Protein 4PXF (pdb70)

B-factor: mean 86.83, std 26.26, range [20.0, 241.69]

InterPro domains:
  IPR000276 G protein-coupled receptor, rhodopsin-like [PF00001] (55-306)
  IPR000276 G protein-coupled receptor, rhodopsin-like [PR00237] (39-63)
  IPR000276 G protein-coupled receptor, rhodopsin-like [PR00237] (72-93)
  IPR000276 G protein-coupled receptor, rhodopsin-like [PR00237] (117-139)
  IPR000276 G protein-coupled receptor, rhodopsin-like [PR00237] (152-173)
  IPR000276 G protein-coupled receptor, rhodopsin-like [PR00237] (204-227)
  IPR000276 G protein-coupled receptor, rhodopsin-like [PR00237] (250-274)
  IPR000276 G protein-coupled receptor, rhodopsin-like [PR00237] (288-314)
  IPR000276 G protein-coupled receptor, rhodopsin-like [PS00237] (123-139)
  IPR000276 G protein-coupled receptor, rhodopsin-like [SM01381] (48-321)
  IPR000732 Rhodopsin [PR00579] (3-21)
  IPR000732 Rhodopsin [PR00579] (22-38)
  IPR000732 Rhodopsin [PR00579] (85-101)
  IPR000732 Rhodopsin [PR00579] (191-207)
  IPR000732 Rhodopsin [PR00579] (271-289)
  IPR000732 Rhodopsin [PR00579] (319-332)
  IPR001760 Opsin [PR00238] (60-72)
  IPR001760 Opsin [PR00238] (174-186)
  IPR001760 Opsin [PR00238] (285-297)
  IPR017452 GPCR, rhodopsin-like, 7TM [PS50262] (54-306)

Foldseek 3Di:
DWDDDDFAIGQDDCPVVPDDDLQPAAPCVLDPLVVLVVLLVLLVVLLVQQVVLLVLLVVLVVVDVVCPFLLNLLVNQLSVLLVLQNVLFSVQLSVQSNRRGANVPQVSLLSSALSNQLSLQLNLLSLLLSLVVLLCVQVVPDPPDDDHNVNSVVSNVVSNVRSCVQRVLQVPQQFHWAQAQSNSHIYTPLQACDVRSRSLVSLVCCLPVRPPVSLVSLCVSLVSNLVSLVVVCVVVVVDPPSVVVSVVSVVLSVVSNVLSCQQQVLVSVVSVVSSVVVVDRDRSVRGCVSVSRNSSCSNVVCCSVACPPVVNVVSSVQVVVVHDD/DPPVPPD

CATH classification: 1.20.1070.10

Radius of gyration: 21.69 Å; Cα contacts (8 Å, |Δi|>4): 473; chains: 2; bounding box: 50×65×36 Å

Sequence (332 aa):
NGTEGPNFYVPFSNKTGVVRSPFEAPQYYLAEPWQFSMLAAYMFLLIMLGFPINFLTLYVTVQHKKLRTPLNYILLNLAVADLFMVFGGFTTTLYTSLHGYFVFGPTGCNLEGFFATLGGEIALWSLVVLAIERYVVVCKPMSNFRFGENHAIMGVAFTWWVMALACAAPPLVGWSRYIPEGMQCSCGIDYYTPHEETNNESFVIYMFVVHFIIPLIVIFFCYGQLVFTVKEAAAQQQESATTQKAEKEVTRMVIIMVIAFLICWLPYAGVAFYIFTHQGSDFGPIFMTIPAFFAKTSAVYNPVIYIMMNKQFRNCMVTTLCCGKNDIDVMGL

Solvent-accessible surface area: 15998 Å² total; per-residue (Å²): 123,31,21,149,22,122,72,25,54,0,15,70,25,67,172,91,45,68,10,129,29,0,22,131,25,55,0,92,45,15,8,96,73,155,49,3,63,108,31,7,45,56,8,106,84,2,22,106,91,0,73,64,20,0,94,34,0,50,98,0,9,107,95,42,169,152,0,116,54,41,27,8,57,3,1,37,11,2,0,61,0,0,22,71,13,0,110,16,1,3,45,24,1,40,110,0,2,115,69,0,40,0,40,94,10,55,103,7,2,52,116,10,0,33,81,22,23,17,0,12,13,12,3,4,8,2,5,0,7,3,0,64,11,14,31,24,28,16,27,129,61,108,94,153,74,194,26,9,95,118,68,1,89,132,11,20,45,89,0,136,91,33,0,87,36,1,0,37,20,7,82,127,35,91,0,30,11,1,0,9,3,10,1,1,14,7,11,22,0,24,21,20,76,45,132,133,19,85,4,113,55,0,16,81,45,36,59,60,35,6,18,59,75,0,34,113,36,3,99,108,5,2,41,71,0,28,130,45,26,91,95,52,2,51,156,80,131,152,28,74,98,31,55,141,31,20,153,75,8,24,113,19,12,94,43,2,18,89,8,4,48,84,6,44,92,34,48,12,37,21,14,123,103,2,73,67,87,92,81,44,91,33,30,18,80,77,9,35,84,1,6,89,69,11,39,27,5,0,28,47,7,0,46,18,8,0,84,71,7,110,69,0,96,78,13,10,64,35,37,117,72,127,40,178,155,138,78,74,80,12,7,50

Structure (mmCIF, N/CA/C/O backbone):
data_4PXF
#
_entry.id   4PXF
#
_cell.length_a   242.622
_cell.length_b   242.622
_cell.length_c   110.216
_cell.angle_alpha   90.00
_cell.angle_beta   90.00
_cell.angle_gamma   120.00
#
_symmetry.space_group_name_H-M   'H 3 2'
#
loop_
_entity.id
_entity.type
_entity.pdbx_description
1 polymer Rhodopsin
2 polymer S-arrestin
3 branched alpha-D-mannopyranose-(1-3)-beta-D-mannopyranose-(1-4)-2-acetamido-2-deoxy-beta-D-glucopyranose-(1-4)-2-acetamido-2-deoxy-beta-D-glucopyranose
4 branched alpha-D-glucopyranose-(1-1)-alpha-D-glucopyranose
5 non-polymer 'octyl beta-D-glucopyranoside'
6 non-polymer 'PALMITIC ACID'
7 non-polymer 'SULFATE ION'
8 non-polymer 'ACETATE ION'
9 water water
#
loop_
_atom_site.group_PDB
_atom_site.id
_atom_site.type_symbol
_atom_site.label_atom_id
_atom_site.label_alt_id
_atom_site.label_comp_id
_atom_site.label_asym_id
_atom_site.label_entity_id
_atom_site.label_seq_id
_atom_site.pdbx_PDB_ins_code
_atom_site.Cartn_x
_atom_site.Cartn_y
_atom_site.Cartn_z
_atom_site.occupancy
_atom_site.B_iso_or_equiv
_atom_site.auth_seq_id
_atom_site.auth_comp_id
_atom_site.auth_asym_id
_atom_site.auth_atom_id
_atom_site.pdbx_PDB_model_num
ATOM 1 N N . ASN A 1 2 ? 135.781 279.431 41.223 1.00 99.30 2 ASN A N 1
ATOM 2 C CA . ASN A 1 2 ? 135.590 278.207 41.991 1.00 109.74 2 ASN A CA 1
ATOM 3 C C . ASN A 1 2 ? 136.598 277.127 41.616 1.00 93.53 2 ASN A C 1
ATOM 4 O O . ASN A 1 2 ? 136.787 276.157 42.350 1.00 96.20 2 ASN A O 1
ATOM 9 N N . GLY A 1 3 ? 137.244 277.301 40.467 1.00 88.60 3 GLY A N 1
ATOM 10 C CA . GLY A 1 3 ? 138.231 276.345 39.993 1.00 75.50 3 GLY A CA 1
ATOM 11 C C . GLY A 1 3 ? 139.386 276.994 39.245 1.00 72.59 3 GLY A C 1
ATOM 12 O O . GLY A 1 3 ? 139.289 278.135 38.772 1.00 80.61 3 GLY A O 1
ATOM 13 N N . THR A 1 4 ? 140.484 276.256 39.119 1.00 75.42 4 THR A N 1
ATOM 14 C CA . THR A 1 4 ? 141.627 276.715 38.345 1.00 68.52 4 THR A CA 1
ATOM 15 C C . THR A 1 4 ? 141.840 275.792 37.169 1.00 76.18 4 THR A C 1
ATOM 16 O O . THR A 1 4 ? 141.853 274.586 37.349 1.00 78.93 4 THR A O 1
ATOM 20 N N . GLU A 1 5 ? 142.018 276.366 35.982 1.00 77.58 5 GLU A N 1
ATOM 21 C CA . GLU A 1 5 ? 142.155 275.612 34.738 1.00 82.73 5 GLU A CA 1
ATOM 22 C C . GLU A 1 5 ? 143.588 275.597 34.224 1.00 79.80 5 GLU A C 1
ATOM 23 O O . GLU A 1 5 ? 144.332 276.570 34.356 1.00 88.32 5 GLU A O 1
ATOM 29 N N . GLY A 1 6 ? 143.947 274.494 33.585 1.00 76.83 6 GLY A N 1
ATOM 30 C CA . GLY A 1 6 ? 145.221 274.374 32.883 1.00 79.26 6 GLY A CA 1
ATOM 31 C C . GLY A 1 6 ? 145.006 273.529 31.642 1.00 82.34 6 GLY A C 1
ATOM 32 O O . GLY A 1 6 ? 143.905 273.021 31.425 1.00 72.87 6 GLY A O 1
ATOM 33 N N . PRO A 1 7 ? 146.051 273.379 30.814 1.00 77.51 7 PRO A N 1
ATOM 34 C CA . PRO A 1 7 ? 145.994 272.646 29.555 1.00 75.73 7 PRO A CA 1
ATOM 35 C C . PRO A 1 7 ? 145.485 271.202 29.671 1.00 92.32 7 PRO A C 1
ATOM 36 O O . PRO A 1 7 ? 144.754 270.742 28.781 1.00 107.86 7 PRO A O 1
ATOM 40 N N . ASN A 1 8 ? 145.875 270.494 30.738 1.00 85.68 8 ASN A N 1
ATOM 41 C CA . ASN A 1 8 ? 145.524 269.082 30.879 1.00 82.65 8 ASN A CA 1
ATOM 42 C C . ASN A 1 8 ? 144.816 268.740 32.169 1.00 76.53 8 ASN A C 1
ATOM 43 O O . ASN A 1 8 ? 144.772 267.572 32.571 1.00 79.00 8 ASN A O 1
ATOM 48 N N . PHE A 1 9 ? 144.233 269.742 32.814 1.00 68.15 9 PHE A N 1
ATOM 49 C CA . PHE A 1 9 ? 143.669 269.531 34.132 1.00 70.96 9 PHE A CA 1
ATOM 50 C C . PHE A 1 9 ? 142.658 270.575 34.546 1.00 73.62 9 PHE A C 1
ATOM 51 O O . PHE A 1 9 ? 142.526 271.615 33.923 1.00 77.57 9 PHE A O 1
ATOM 59 N N . TYR A 1 10 ? 141.937 270.249 35.615 1.00 73.84 10 TYR A N 1
ATOM 60 C CA . TYR A 1 10 ? 141.034 271.170 36.289 1.00 69.78 10 TYR A CA 1
ATOM 61 C C . TYR A 1 10 ? 141.138 270.917 37.780 1.00 64.61 10 TYR A C 1
ATOM 62 O O . TYR A 1 10 ? 140.679 269.880 38.270 1.00 85.85 10 TYR A O 1
ATOM 71 N N . VAL A 1 11 ? 141.738 271.852 38.501 1.00 66.72 11 VAL A N 1
ATOM 72 C CA . VAL A 1 11 ? 141.858 271.763 39.969 1.00 63.96 11 VAL A CA 1
ATOM 73 C C . VAL A 1 11 ? 140.635 272.436 40.573 1.00 65.49 11 VAL A C 1
ATOM 74 O O . VAL A 1 11 ? 140.399 273.604 40.303 1.00 77.74 11 VAL A O 1
ATOM 78 N N . PRO A 1 12 ? 139.851 271.718 41.389 1.00 69.62 12 PRO A N 1
ATOM 79 C CA . PRO A 1 12 ? 138.673 272.319 42.012 1.00 65.09 12 PRO A CA 1
ATOM 80 C C . PRO A 1 12 ? 139.036 273.197 43.200 1.00 70.34 12 PRO A C 1
ATOM 81 O O . PRO A 1 12 ? 138.693 272.893 44.329 1.00 71.58 12 PRO A O 1
ATOM 85 N N . PHE A 1 13 ? 139.721 274.295 42.919 1.00 64.11 13 PHE A N 1
ATOM 86 C CA . PHE A 1 13 ? 140.105 275.272 43.926 1.00 60.70 13 PHE A CA 1
ATOM 87 C C . PHE A 1 13 ? 140.425 276.608 43.233 1.00 74.83 13 PHE A C 1
ATOM 88 O O . PHE A 1 13 ? 140.968 276.642 42.118 1.00 82.03 13 PHE A O 1
ATOM 96 N N . SER A 1 14 ? 140.148 277.665 43.854 1.00 80.78 14 SER A N 1
ATOM 97 C CA . SER A 1 14 ? 140.298 278.989 43.270 1.00 70.12 14 SER A CA 1
ATOM 98 C C . SER A 1 14 ? 141.704 279.526 43.478 1.00 80.00 14 SER A C 1
ATOM 99 O O . SER A 1 14 ? 142.204 279.575 44.619 1.00 83.23 14 SER A O 1
ATOM 102 N N . ASN A 1 15 ? 142.321 279.964 42.381 1.00 66.21 15 ASN A N 1
ATOM 103 C CA . ASN A 1 15 ? 143.695 280.450 42.429 1.00 68.15 15 ASN A CA 1
ATOM 104 C C . ASN A 1 15 ? 143.756 281.939 42.721 1.00 75.03 15 ASN A C 1
ATOM 105 O O . ASN A 1 15 ? 144.702 282.622 42.316 1.00 84.97 15 ASN A O 1
ATOM 110 N N . LYS A 1 16 ? 142.740 282.447 43.414 1.00 77.38 16 LYS A N 1
ATOM 111 C CA . LYS A 1 16 ? 142.674 283.871 43.742 1.00 82.37 16 LYS A CA 1
ATOM 112 C C . LYS A 1 16 ? 143.731 284.275 44.761 1.00 77.06 16 LYS A C 1
ATOM 113 O O . LYS A 1 16 ? 144.056 285.451 44.875 1.00 93.96 16 LYS A O 1
ATOM 119 N N . THR A 1 17 ? 144.243 283.303 45.513 1.00 82.06 17 THR A N 1
ATOM 120 C CA . THR A 1 17 ? 145.327 283.532 46.475 1.00 76.77 17 THR A CA 1
ATOM 121 C C . THR A 1 17 ? 146.707 283.227 45.880 1.00 83.30 17 THR A C 1
ATOM 122 O O . THR A 1 17 ? 147.736 283.475 46.522 1.00 95.89 17 THR A O 1
ATOM 126 N N . GLY A 1 18 ? 146.716 282.668 44.670 1.00 83.68 18 GLY A N 1
ATOM 127 C CA . GLY A 1 18 ? 147.959 282.429 43.915 1.00 87.28 18 GLY A CA 1
ATOM 128 C C . GLY A 1 18 ? 148.665 281.145 44.306 1.00 79.79 18 GLY A C 1
ATOM 129 O O . GLY A 1 18 ? 149.820 280.909 43.933 1.00 103.84 18 GLY A O 1
ATOM 130 N N . VAL A 1 19 ? 147.940 280.297 45.025 1.00 77.55 19 VAL A N 1
ATOM 131 C CA . VAL A 1 19 ? 148.523 279.169 45.764 1.00 83.44 19 VAL A CA 1
ATOM 132 C C . VAL A 1 19 ? 148.451 277.858 44.976 1.00 82.50 19 VAL A C 1
ATOM 133 O O . VAL A 1 19 ? 149.241 276.928 45.210 1.00 82.56 19 VAL A O 1
ATOM 137 N N . VAL A 1 20 ? 147.523 277.800 44.021 1.00 61.25 20 VAL A N 1
ATOM 138 C CA . VAL A 1 20 ? 147.280 276.585 43.237 1.00 60.88 20 VAL A CA 1
ATOM 139 C C . VAL A 1 20 ? 148.470 276.259 42.354 1.00 67.17 20 VAL A C 1
ATOM 140 O O . VAL A 1 20 ? 149.092 277.148 41.784 1.00 83.74 20 VAL A O 1
ATOM 144 N N . ARG A 1 21 ? 148.774 274.971 42.238 1.00 71.53 21 ARG A N 1
ATOM 145 C CA . ARG A 1 21 ? 149.813 274.493 41.321 1.00 69.76 21 ARG A CA 1
ATOM 146 C C . ARG A 1 21 ? 149.246 273.398 40.402 1.00 67.18 21 ARG A C 1
ATOM 147 O O . ARG A 1 21 ? 148.137 272.906 40.602 1.00 74.13 21 ARG A O 1
ATOM 155 N N . SER A 1 22 ? 149.982 273.072 39.352 1.00 66.71 22 SER A N 1
ATOM 156 C CA . SER A 1 22 ? 149.615 271.968 38.467 1.00 65.92 22 SER A CA 1
ATOM 157 C C . SER A 1 22 ? 149.649 270.669 39.251 1.00 68.25 22 SER A C 1
ATOM 158 O O . SER A 1 22 ? 150.646 270.391 39.893 1.00 77.29 22 SER A O 1
ATOM 161 N N . PRO A 1 23 ? 148.582 269.854 39.173 1.00 65.51 23 PRO A N 1
ATOM 162 C CA . PRO A 1 23 ? 148.537 268.558 39.854 1.00 62.88 23 PRO A CA 1
ATOM 163 C C . PRO A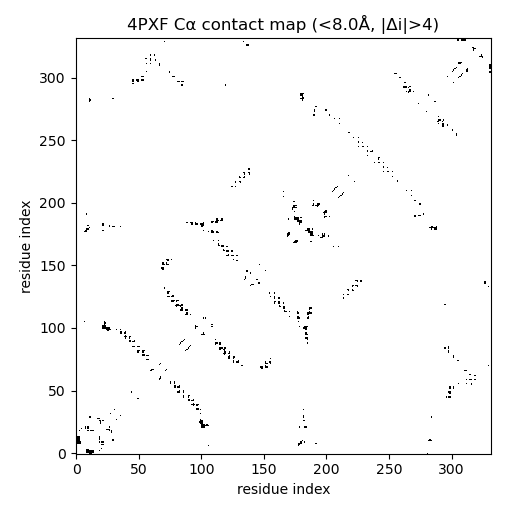 1 23 ? 149.571 267.551 39.324 1.00 84.61 23 PRO A C 1
ATOM 164 O O . PRO A 1 23 ? 149.739 266.465 39.924 1.00 73.70 23 PRO A O 1
ATOM 168 N N . PHE A 1 24 ? 150.252 267.921 38.229 1.00 79.26 24 PHE A N 1
ATOM 169 C CA . PHE A 1 24 ? 151.375 267.151 37.688 1.00 63.11 24 PHE A CA 1
ATOM 170 C C . PHE A 1 24 ? 152.742 267.575 38.209 1.00 74.00 24 PHE A C 1
ATOM 171 O O . PHE A 1 24 ? 153.731 266.879 37.964 1.00 88.99 24 PHE A O 1
ATOM 179 N N . GLU A 1 25 ? 152.803 268.711 38.905 1.00 81.69 25 GLU A N 1
ATOM 180 C CA . GLU A 1 25 ? 154.090 269.338 39.265 1.00 73.80 25 GLU A CA 1
ATOM 181 C C . GLU A 1 25 ? 154.326 269.566 40.769 1.00 77.39 25 GLU A C 1
ATOM 182 O O . GLU A 1 25 ? 155.468 269.595 41.212 1.00 77.74 25 GLU A O 1
ATOM 188 N N . ALA A 1 26 ? 153.276 269.778 41.544 1.00 62.63 26 ALA A N 1
ATOM 189 C CA . ALA A 1 26 ? 153.467 270.021 42.975 1.00 63.49 26 ALA A CA 1
ATOM 190 C C . ALA A 1 26 ? 152.286 269.575 43.803 1.00 63.49 26 ALA A C 1
ATOM 191 O O . ALA A 1 26 ? 151.165 269.534 43.281 1.00 68.01 26 ALA A O 1
ATOM 193 N N . PRO A 1 27 ? 152.527 269.262 45.095 1.00 61.09 27 PRO A N 1
ATOM 194 C CA . PRO A 1 27 ? 151.477 268.800 45.990 1.00 76.81 27 PRO A CA 1
ATOM 195 C C . PRO A 1 27 ? 150.240 269.677 45.929 1.00 74.57 27 PRO A C 1
ATOM 196 O O . PRO A 1 27 ? 150.338 270.855 45.641 1.00 85.54 27 PRO A O 1
ATOM 200 N N . GLN A 1 28 ? 149.089 269.105 46.253 1.00 66.14 28 GLN A N 1
ATOM 201 C CA . GLN A 1 28 ? 147.825 269.853 46.315 1.00 60.10 28 GLN A CA 1
ATOM 202 C C . GLN A 1 28 ? 147.344 270.136 47.748 1.00 65.74 28 GLN A C 1
ATOM 203 O O . GLN A 1 28 ? 146.139 270.212 47.998 1.00 65.95 28 GLN A O 1
ATOM 209 N N . TYR A 1 29 ? 148.250 270.300 48.692 1.00 70.59 29 TYR A N 1
ATOM 210 C CA . TYR A 1 29 ? 147.875 270.323 50.111 1.00 67.48 29 TYR A CA 1
ATOM 211 C C . TYR A 1 29 ? 146.965 271.516 50.480 1.00 72.24 29 TYR A C 1
ATOM 212 O O . TYR A 1 29 ? 146.499 271.618 51.620 1.00 84.58 29 TYR A O 1
ATOM 221 N N . TYR A 1 30 ? 146.708 272.399 49.513 1.00 75.24 30 TYR A N 1
ATOM 222 C CA . TYR A 1 30 ? 145.643 273.422 49.636 1.00 66.90 30 TYR A CA 1
ATOM 223 C C . TYR A 1 30 ? 144.261 272.839 49.346 1.00 70.70 30 TYR A C 1
ATOM 224 O O . TYR A 1 30 ? 143.267 273.291 49.922 1.00 76.11 30 TYR A O 1
ATOM 233 N N . LEU A 1 31 ? 144.203 271.846 48.450 1.00 72.83 31 LEU A N 1
ATOM 234 C CA . LEU A 1 31 ? 142.955 271.100 48.178 1.00 69.17 31 LEU A CA 1
ATOM 235 C C . LEU A 1 31 ? 142.469 270.358 49.412 1.00 76.15 31 LEU A C 1
ATOM 236 O O . LEU A 1 31 ? 141.273 270.197 49.616 1.00 93.81 31 LEU A O 1
ATOM 241 N N . ALA A 1 32 ? 143.416 269.845 50.191 1.00 78.53 32 ALA A N 1
ATOM 242 C CA . ALA A 1 32 ? 143.110 268.966 51.309 1.00 69.87 32 ALA A CA 1
ATOM 243 C C . ALA A 1 32 ? 144.320 268.834 52.209 1.00 70.14 32 ALA A C 1
ATOM 244 O O . ALA A 1 32 ? 145.454 268.949 51.753 1.00 85.65 32 ALA A O 1
ATOM 246 N N . GLU A 1 33 ? 144.078 268.564 53.485 1.00 60.82 33 GLU A N 1
ATOM 247 C CA . GLU A 1 33 ? 145.166 268.455 54.450 1.00 71.22 33 GLU A CA 1
ATOM 248 C C . GLU A 1 33 ? 146.049 267.252 54.105 1.00 71.58 33 GLU A C 1
ATOM 249 O O . GLU A 1 33 ? 145.588 266.303 53.482 1.00 81.38 33 GLU A O 1
ATOM 255 N N . PRO A 1 34 ? 147.320 267.272 54.524 1.00 67.46 34 PRO A N 1
ATOM 256 C CA . PRO A 1 34 ? 148.142 266.103 54.262 1.00 63.90 34 PRO A CA 1
ATOM 257 C C . PRO A 1 34 ? 147.567 264.817 54.862 1.00 70.00 34 PRO A C 1
ATOM 258 O O . PRO A 1 34 ? 147.747 263.739 54.288 1.00 79.56 34 PRO A O 1
ATOM 262 N N . TRP A 1 35 ? 146.877 264.911 55.997 1.00 74.39 35 TRP A N 1
ATOM 263 C CA . TRP A 1 35 ? 146.398 263.679 56.630 1.00 68.23 35 TRP A CA 1
ATOM 264 C C . TRP A 1 35 ? 145.300 263.048 55.788 1.00 72.46 35 TRP A C 1
ATOM 265 O O . TRP A 1 35 ? 145.198 261.832 55.680 1.00 85.32 35 TRP A O 1
ATOM 276 N N . GLN A 1 36 ? 144.491 263.880 55.165 1.00 63.73 36 GLN A N 1
ATOM 277 C CA . GLN A 1 36 ? 143.451 263.382 54.284 1.00 66.72 36 GLN A CA 1
ATOM 278 C C . GLN A 1 36 ? 144.049 262.666 53.061 1.00 66.53 36 GLN A C 1
ATOM 279 O O . GLN A 1 36 ? 143.442 261.750 52.492 1.00 66.24 36 GLN A O 1
ATOM 285 N N . PHE A 1 37 ? 145.217 263.112 52.615 1.00 61.43 37 PHE A N 1
ATOM 286 C CA . PHE A 1 37 ? 145.942 262.373 51.583 1.00 63.69 37 PHE A CA 1
ATOM 287 C C . PHE A 1 37 ? 146.408 261.026 52.109 1.00 65.11 37 PHE A C 1
ATOM 288 O O . PHE A 1 37 ? 146.311 260.018 51.413 1.00 78.87 37 PHE A O 1
ATOM 296 N N . SER A 1 38 ? 146.898 261.014 53.350 1.00 63.31 38 SER A N 1
ATOM 297 C CA . SER A 1 38 ? 147.352 259.762 53.984 1.00 60.70 38 SER A CA 1
ATOM 298 C C . SER A 1 38 ? 146.206 258.767 54.136 1.00 71.32 38 SER A C 1
ATOM 299 O O . SER A 1 38 ? 146.373 257.582 53.838 1.00 81.01 38 SER A O 1
ATOM 302 N N . MET A 1 39 ? 145.033 259.268 54.539 1.00 66.99 39 MET A N 1
ATOM 303 C CA . MET A 1 39 ? 143.815 258.438 54.624 1.00 62.39 39 MET A CA 1
ATOM 304 C C . MET A 1 39 ? 143.328 257.902 53.289 1.00 66.51 39 MET A C 1
ATOM 305 O O . MET A 1 39 ? 142.716 256.808 53.267 1.00 73.18 39 MET A O 1
ATOM 310 N N . LEU A 1 40 ? 143.524 258.675 52.205 1.00 63.11 40 LEU A N 1
ATOM 311 C CA . LEU A 1 40 ? 143.330 258.164 50.878 1.00 66.29 40 LEU A CA 1
ATOM 312 C C . LEU A 1 40 ? 144.243 256.979 50.694 1.00 68.59 40 LEU A C 1
ATOM 313 O O . LEU A 1 40 ? 143.772 255.892 50.406 1.00 77.83 40 LEU A O 1
ATOM 318 N N . ALA A 1 41 ? 145.545 257.181 50.872 1.00 70.53 41 ALA A N 1
ATOM 319 C CA . ALA A 1 41 ? 146.513 256.079 50.769 1.00 67.02 41 ALA A CA 1
ATOM 320 C C . ALA A 1 41 ? 146.113 254.888 51.660 1.00 61.72 41 ALA A C 1
ATOM 321 O O . ALA A 1 41 ? 146.331 253.731 51.320 1.00 70.10 41 ALA A O 1
ATOM 323 N N . ALA A 1 42 ? 145.549 255.166 52.826 1.00 63.51 42 ALA A N 1
ATOM 324 C CA . ALA A 1 42 ? 145.100 254.069 53.657 1.00 60.01 42 ALA A CA 1
ATOM 325 C C . ALA A 1 42 ? 144.015 253.332 52.877 1.00 62.71 42 ALA A C 1
ATOM 326 O O . ALA A 1 42 ? 144.135 252.162 52.571 1.00 85.27 42 ALA A O 1
ATOM 328 N N . TYR A 1 43 ? 142.979 254.028 52.499 1.00 61.28 43 TYR A N 1
ATOM 329 C CA . TYR A 1 43 ? 141.938 253.358 51.688 1.00 64.06 43 TYR A CA 1
ATOM 330 C C . TYR A 1 43 ? 142.430 252.603 50.413 1.00 60.62 43 TYR A C 1
ATOM 331 O O . TYR A 1 43 ? 141.977 251.508 50.113 1.00 63.41 43 TYR A O 1
ATOM 340 N N . MET A 1 44 ? 143.350 253.190 49.676 1.00 58.64 44 MET A N 1
ATOM 341 C CA . MET A 1 44 ? 144.002 252.453 48.615 1.00 64.22 44 MET A CA 1
ATOM 342 C C . MET A 1 44 ? 144.667 251.147 49.081 1.00 68.10 44 MET A C 1
ATOM 343 O O . MET A 1 44 ? 144.528 250.075 48.468 1.00 93.81 44 MET A O 1
ATOM 348 N N . PHE A 1 45 ? 145.434 251.255 50.154 1.00 69.50 45 PHE A N 1
ATOM 349 C CA . PHE A 1 45 ? 146.139 250.099 50.722 1.00 65.22 45 PHE A CA 1
ATOM 350 C C . PHE A 1 45 ? 145.134 248.980 51.052 1.00 62.87 45 PHE A C 1
ATOM 351 O O . PHE A 1 45 ? 145.290 247.837 50.627 1.00 69.48 45 PHE A O 1
ATOM 359 N N . LEU A 1 46 ? 144.070 249.331 51.763 1.00 62.24 46 LEU A N 1
ATOM 360 C CA . LEU A 1 46 ? 143.017 248.365 52.108 1.00 60.80 46 LEU A CA 1
ATOM 361 C C . LEU A 1 46 ? 142.394 247.670 50.890 1.00 71.35 46 LEU A C 1
ATOM 362 O O . LEU A 1 46 ? 142.148 246.463 50.866 1.00 70.25 46 LEU A O 1
ATOM 367 N N . LEU A 1 47 ? 142.087 248.460 49.884 1.00 59.40 47 LEU A N 1
ATOM 368 C CA . LEU A 1 47 ? 141.562 247.908 48.627 1.00 59.40 47 LEU A CA 1
ATOM 369 C C . LEU A 1 47 ? 142.527 246.954 47.937 1.00 59.76 47 LEU A C 1
ATOM 370 O O . LEU A 1 47 ? 142.086 245.944 47.395 1.00 62.67 47 LEU A O 1
ATOM 375 N N . ILE A 1 48 ? 143.828 247.281 47.916 1.00 64.05 48 ILE A N 1
ATOM 376 C CA . ILE A 1 48 ? 144.830 246.356 47.335 1.00 75.57 48 ILE A CA 1
ATOM 377 C C . ILE A 1 48 ? 145.025 245.106 48.226 1.00 75.07 48 ILE A C 1
ATOM 378 O O . ILE A 1 48 ? 145.007 243.965 47.732 1.00 73.91 48 ILE A O 1
ATOM 383 N N . MET A 1 49 ? 145.124 245.321 49.542 1.00 72.04 49 MET A N 1
ATOM 384 C CA . MET A 1 49 ? 145.344 244.233 50.494 1.00 64.64 49 MET A CA 1
ATOM 385 C C . MET A 1 49 ? 144.179 243.238 50.598 1.00 72.11 49 MET A C 1
ATOM 386 O O . MET A 1 49 ? 144.386 242.094 50.976 1.00 76.61 49 MET A O 1
ATOM 391 N N . LEU A 1 50 ? 142.975 243.690 50.262 1.00 65.09 50 LEU A N 1
ATOM 392 C CA . LEU A 1 50 ? 141.812 242.848 50.321 1.00 62.10 50 LEU A CA 1
ATOM 393 C C . LEU A 1 50 ? 141.464 242.368 48.912 1.00 69.53 50 LEU A C 1
ATOM 394 O O . LEU A 1 50 ? 140.999 241.245 48.713 1.00 64.06 50 LEU A O 1
ATOM 399 N N . GLY A 1 51 ? 141.724 243.247 47.930 1.00 65.95 51 GLY A N 1
ATOM 400 C CA . GLY A 1 51 ? 141.341 242.985 46.556 1.00 59.37 51 GLY A CA 1
ATOM 401 C C . GLY A 1 51 ? 142.173 241.962 45.819 1.00 60.55 51 GLY A C 1
ATOM 402 O O . GLY A 1 51 ? 141.665 240.962 45.312 1.00 66.29 51 GLY A O 1
ATOM 403 N N . PHE A 1 52 ? 143.475 242.223 45.758 1.00 69.95 52 PHE A N 1
ATOM 404 C CA . PHE A 1 52 ? 144.424 241.289 45.134 1.00 64.41 52 PHE A CA 1
ATOM 405 C C . PHE A 1 52 ? 144.321 239.847 45.630 1.00 65.88 52 PHE A C 1
ATOM 406 O O . PHE A 1 52 ? 144.255 238.935 44.832 1.00 71.46 52 PHE A O 1
ATOM 414 N N . PRO A 1 53 ? 144.349 239.622 46.948 1.00 61.09 53 PRO A N 1
ATOM 415 C CA . PRO A 1 53 ? 144.309 238.209 47.299 1.00 56.67 53 PRO A CA 1
ATOM 416 C C . PRO A 1 53 ? 143.056 237.568 46.741 1.00 71.76 53 PRO A C 1
ATOM 417 O O . PRO A 1 53 ? 143.135 236.647 45.915 1.00 85.98 53 PRO A O 1
ATOM 421 N N . ILE A 1 54 ? 141.906 238.115 47.123 1.00 65.23 54 ILE A N 1
ATOM 422 C CA . ILE A 1 54 ? 140.636 237.516 46.758 1.00 65.33 54 ILE A CA 1
ATOM 423 C C . ILE A 1 54 ? 140.542 237.293 45.263 1.00 67.35 54 ILE A C 1
ATOM 424 O O . ILE A 1 54 ? 140.185 236.208 44.819 1.00 78.36 54 ILE A O 1
ATOM 429 N N . ASN A 1 55 ? 140.877 238.302 44.474 1.00 65.77 55 ASN A N 1
ATOM 430 C CA . ASN A 1 55 ? 140.741 238.191 43.008 1.00 66.86 55 ASN A CA 1
ATOM 431 C C . ASN A 1 55 ? 141.780 237.240 42.415 1.00 69.91 55 ASN A C 1
ATOM 432 O O . ASN A 1 55 ? 141.464 236.447 41.545 1.00 89.29 55 ASN A O 1
ATOM 437 N N . PHE A 1 56 ? 143.022 237.331 42.879 1.00 77.51 56 PHE A N 1
ATOM 438 C CA . PHE A 1 56 ? 144.070 236.407 42.435 1.00 72.08 56 PHE A CA 1
ATOM 439 C C . PHE A 1 56 ? 143.673 234.962 42.772 1.00 77.17 56 PHE A C 1
ATOM 440 O O . PHE A 1 56 ? 143.587 234.099 41.875 1.00 77.45 56 PHE A O 1
ATOM 448 N N . LEU A 1 57 ? 143.383 234.730 44.056 1.00 66.23 57 LEU A N 1
ATOM 449 C CA . LEU A 1 57 ? 143.004 233.404 44.556 1.00 62.00 57 LEU A CA 1
ATOM 450 C C . LEU A 1 57 ? 141.962 232.736 43.669 1.00 71.48 57 LEU A C 1
ATOM 451 O O . LEU A 1 57 ? 142.020 231.530 43.425 1.00 93.31 57 LEU A O 1
ATOM 456 N N . THR A 1 58 ? 141.002 233.527 43.205 1.00 61.56 58 THR A N 1
ATOM 457 C CA . THR A 1 58 ? 139.972 233.063 42.283 1.00 59.40 58 THR A CA 1
ATOM 458 C C . THR A 1 58 ? 140.578 232.405 41.039 1.00 68.46 58 THR A C 1
ATOM 459 O O . THR A 1 58 ? 140.129 231.332 40.623 1.00 81.74 58 THR A O 1
ATOM 463 N N . LEU A 1 59 ? 141.577 233.050 40.438 1.00 69.92 59 LEU A N 1
ATOM 464 C CA . LEU A 1 59 ? 142.278 232.454 39.288 1.00 67.12 59 LEU A CA 1
ATOM 465 C C . LEU A 1 59 ? 143.077 231.217 39.730 1.00 76.60 59 LEU A C 1
ATOM 466 O O . LEU A 1 59 ? 143.043 230.155 39.082 1.00 86.66 59 LEU A O 1
ATOM 471 N N . TYR A 1 60 ? 143.788 231.362 40.843 1.00 70.78 60 TYR A N 1
ATOM 472 C CA . TYR A 1 60 ? 144.643 230.295 41.330 1.00 71.01 60 TYR A CA 1
ATOM 473 C C . TYR A 1 60 ? 143.894 228.977 41.550 1.00 69.25 60 TYR A C 1
ATOM 474 O O . TYR A 1 60 ? 144.397 227.924 41.172 1.00 98.38 60 TYR A O 1
ATOM 483 N N . VAL A 1 61 ? 142.698 229.023 42.132 1.00 62.12 61 VAL A N 1
ATOM 484 C CA . VAL A 1 61 ? 141.938 227.776 42.355 1.00 62.03 61 VAL A CA 1
ATOM 485 C C . VAL A 1 61 ? 141.401 227.190 41.059 1.00 71.59 61 VAL A C 1
ATOM 486 O O . VAL A 1 61 ? 141.261 225.976 40.929 1.00 86.33 61 VAL A O 1
ATOM 490 N N . THR A 1 62 ? 141.111 228.044 40.091 1.00 64.84 62 THR A N 1
ATOM 491 C CA . THR A 1 62 ? 140.610 227.575 38.823 1.00 75.36 62 THR A CA 1
ATOM 492 C C . THR A 1 62 ? 141.673 226.748 38.084 1.00 86.51 62 THR A C 1
ATOM 493 O O . THR A 1 62 ? 141.347 225.836 37.308 1.00 91.17 62 THR A O 1
ATOM 497 N N . VAL A 1 63 ? 142.944 227.073 38.311 1.00 79.28 63 VAL A N 1
ATOM 498 C CA . VAL A 1 63 ? 144.037 226.230 37.823 1.00 77.61 63 VAL A CA 1
ATOM 499 C C . VAL A 1 63 ? 144.034 224.914 38.606 1.00 79.11 63 VAL A C 1
ATOM 500 O O . VAL A 1 63 ? 144.210 223.836 38.034 1.00 98.23 63 VAL A O 1
ATOM 504 N N . GLN A 1 64 ? 143.780 225.014 39.906 1.00 96.20 64 GLN A N 1
ATOM 505 C CA . GLN A 1 64 ? 143.868 223.865 40.824 1.00 82.64 64 GLN A CA 1
ATOM 506 C C . GLN A 1 64 ? 142.680 222.904 40.779 1.00 90.32 64 GLN A C 1
ATOM 507 O O . GLN A 1 64 ? 142.790 221.781 41.263 1.00 84.31 64 GLN A O 1
ATOM 513 N N . HIS A 1 65 ? 141.545 223.339 40.229 1.00 85.02 65 HIS A N 1
ATOM 514 C CA . HIS A 1 65 ? 140.308 222.524 40.269 1.00 73.04 65 HIS A CA 1
ATOM 515 C C . HIS A 1 65 ? 139.582 222.400 38.934 1.00 76.85 65 HIS A C 1
ATOM 516 O O . HIS A 1 65 ? 138.971 223.355 38.475 1.00 87.09 65 HIS A O 1
ATOM 523 N N . LYS A 1 66 ? 139.610 221.205 38.341 1.00 104.54 66 LYS A N 1
ATOM 524 C CA . LYS A 1 66 ? 138.974 220.958 37.020 1.00 91.37 66 LYS A CA 1
ATOM 525 C C . LYS A 1 66 ? 137.533 221.461 36.989 1.00 77.14 66 LYS A C 1
ATOM 526 O O . LYS A 1 66 ? 137.116 222.111 36.041 1.00 91.88 66 LYS A O 1
ATOM 532 N N . LYS A 1 67 ? 136.790 221.169 38.052 1.00 86.82 67 LYS A N 1
ATOM 533 C CA . LYS A 1 67 ? 135.357 221.498 38.139 1.00 77.38 67 LYS A CA 1
ATOM 534 C C . LYS A 1 67 ? 135.040 222.962 37.869 1.00 86.10 67 LYS A C 1
ATOM 535 O O . LYS A 1 67 ? 133.975 223.285 37.329 1.00 95.07 67 LYS A O 1
ATOM 541 N N . LEU A 1 68 ? 135.957 223.843 38.265 1.00 91.24 68 LEU A N 1
ATOM 542 C CA . LEU A 1 68 ? 135.790 225.291 38.074 1.00 71.89 68 LEU A CA 1
ATOM 543 C C . LEU A 1 68 ? 135.917 225.700 36.606 1.00 74.40 68 LEU A C 1
ATOM 544 O O . LEU A 1 68 ? 135.337 226.705 36.192 1.00 90.33 68 LEU A O 1
ATOM 549 N N . ARG A 1 69 ? 136.663 224.934 35.819 1.00 81.33 69 ARG A N 1
ATOM 550 C CA . ARG A 1 69 ? 136.926 225.321 34.430 1.00 79.04 69 ARG A CA 1
ATOM 551 C C . ARG A 1 69 ? 135.788 224.937 33.499 1.00 80.46 69 ARG A C 1
ATOM 552 O O . ARG A 1 69 ? 135.994 224.230 32.507 1.00 102.01 69 ARG A O 1
ATOM 560 N N . THR A 1 70 ? 134.595 225.445 33.796 1.00 74.97 70 THR A N 1
ATOM 561 C CA . THR A 1 70 ? 133.445 225.274 32.896 1.00 89.35 70 THR A CA 1
ATOM 562 C C . THR A 1 70 ? 133.145 226.588 32.180 1.00 100.68 70 THR A C 1
ATOM 563 O O . THR A 1 70 ? 133.457 227.656 32.708 1.00 133.02 70 THR A O 1
ATOM 567 N N . PRO A 1 71 ? 132.510 226.521 31.010 1.00 82.27 71 PRO A N 1
ATOM 568 C CA . PRO A 1 71 ? 132.166 227.740 30.280 1.00 82.11 71 PRO A CA 1
ATOM 569 C C . PRO A 1 71 ? 131.444 228.797 31.128 1.00 88.13 71 PRO A C 1
ATOM 570 O O . PRO A 1 71 ? 131.817 229.971 31.117 1.00 96.85 71 PRO A O 1
ATOM 574 N N . LEU A 1 72 ? 130.457 228.374 31.900 1.00 77.61 72 LEU A N 1
ATOM 575 C CA . LEU A 1 72 ? 129.632 229.326 32.646 1.00 90.53 72 LEU A CA 1
ATOM 576 C C . LEU A 1 72 ? 130.439 230.114 33.724 1.00 89.91 72 LEU A C 1
ATOM 577 O O . LEU A 1 72 ? 129.997 231.163 34.226 1.00 95.16 72 LEU A O 1
ATOM 582 N N . ASN A 1 73 ? 131.611 229.602 34.089 1.00 69.06 73 ASN A N 1
ATOM 583 C CA . ASN A 1 73 ? 132.526 230.355 34.918 1.00 68.25 73 ASN A CA 1
ATOM 584 C C . ASN A 1 73 ? 133.497 231.292 34.197 1.00 73.45 73 ASN A C 1
ATOM 585 O O . ASN A 1 73 ? 134.083 232.182 34.847 1.00 80.39 73 ASN A O 1
ATOM 590 N N . TYR A 1 74 ? 133.644 231.122 32.867 1.00 71.64 74 TYR A N 1
ATOM 591 C CA . TYR A 1 74 ? 134.586 231.903 32.062 1.00 72.29 74 TYR A CA 1
ATOM 592 C C . TYR A 1 74 ? 134.444 233.382 32.377 1.00 70.33 74 TYR A C 1
ATOM 593 O O . TYR A 1 74 ? 135.436 234.095 32.505 1.00 82.93 74 TYR A O 1
ATOM 602 N N . ILE A 1 75 ? 133.201 233.843 32.482 1.00 68.48 75 ILE A N 1
ATOM 603 C CA . ILE A 1 75 ? 132.922 235.268 32.739 1.00 58.50 75 ILE A CA 1
ATOM 604 C C . ILE A 1 75 ? 133.289 235.696 34.193 1.00 76.55 75 ILE A C 1
ATOM 605 O O . ILE A 1 75 ? 133.691 236.834 34.419 1.00 84.32 75 ILE A O 1
ATOM 610 N N . LEU A 1 76 ? 133.142 234.792 35.163 1.00 67.27 76 LEU A N 1
ATOM 611 C CA . LEU A 1 76 ? 133.565 235.105 36.513 1.00 65.96 76 LEU A CA 1
ATOM 612 C C . LEU A 1 76 ? 135.088 235.217 36.636 1.00 77.91 76 LEU A C 1
ATOM 613 O O . LEU A 1 76 ? 135.607 235.909 37.531 1.00 81.89 76 LEU A O 1
ATOM 618 N N . LEU A 1 77 ? 135.782 234.487 35.763 1.00 80.61 77 LEU A N 1
ATOM 619 C CA . LEU A 1 77 ? 137.237 234.594 35.664 1.00 71.62 77 LEU A CA 1
ATOM 620 C C . LEU A 1 77 ? 137.584 235.952 35.080 1.00 72.00 77 LEU A C 1
ATOM 621 O O . LEU A 1 77 ? 138.468 236.658 35.583 1.00 93.80 77 LEU A O 1
ATOM 626 N N . ASN A 1 78 ? 136.858 236.315 34.028 1.00 63.51 78 ASN A N 1
ATOM 627 C CA . ASN A 1 78 ? 137.033 237.603 33.356 1.00 64.97 78 ASN A CA 1
ATOM 628 C C . ASN A 1 78 ? 136.805 238.760 34.265 1.00 66.90 78 ASN A C 1
ATOM 629 O O . ASN A 1 78 ? 137.514 239.755 34.209 1.00 74.71 78 ASN A O 1
ATOM 634 N N . LEU A 1 79 ? 135.795 238.610 35.120 1.00 76.93 79 LEU A N 1
ATOM 635 C CA . LEU A 1 79 ? 135.537 239.542 36.230 1.00 62.57 79 LEU A CA 1
ATOM 636 C C . LEU A 1 79 ? 136.771 239.698 37.069 1.00 62.01 79 LEU A C 1
ATOM 637 O O . LEU A 1 79 ? 137.142 240.802 37.393 1.00 66.10 79 LEU A O 1
ATOM 642 N N . ALA A 1 80 ? 137.442 238.600 37.381 1.00 68.26 80 ALA A N 1
ATOM 643 C CA . ALA A 1 80 ? 138.498 238.674 38.427 1.00 75.26 80 ALA A CA 1
ATOM 644 C C . ALA A 1 80 ? 139.717 239.379 37.828 1.00 67.80 80 ALA A C 1
ATOM 645 O O . ALA A 1 80 ? 140.347 240.221 38.474 1.00 75.14 80 ALA A O 1
ATOM 647 N N . VAL A 1 81 ? 140.021 239.040 36.586 1.00 59.43 81 VAL A N 1
ATOM 648 C CA . VAL A 1 81 ? 141.078 239.720 35.828 1.00 63.70 81 VAL A CA 1
ATOM 649 C C . VAL A 1 81 ? 140.819 241.228 35.802 1.00 61.24 81 VAL A C 1
ATOM 650 O O . VAL A 1 81 ? 141.704 242.049 36.079 1.00 68.44 81 VAL A O 1
ATOM 654 N N . ALA A 1 82 ? 139.597 241.584 35.443 1.00 59.68 82 ALA A N 1
ATOM 655 C CA . ALA A 1 82 ? 139.195 242.994 35.366 1.00 54.50 82 ALA A CA 1
ATOM 656 C C . ALA A 1 82 ? 139.421 243.693 36.692 1.00 59.99 82 ALA A C 1
ATOM 657 O O . ALA A 1 82 ? 140.055 244.740 36.761 1.00 88.10 82 ALA A O 1
ATOM 659 N N . ASP A 1 83 ? 138.928 243.072 37.754 1.00 62.83 83 ASP A N 1
ATOM 660 C CA . ASP A 1 83 ? 139.207 243.567 39.109 1.00 57.76 83 ASP A CA 1
ATOM 661 C C . ASP A 1 83 ? 140.709 243.773 39.330 1.00 56.28 83 ASP A C 1
ATOM 662 O O . ASP A 1 83 ? 141.122 244.798 39.840 1.00 65.97 83 ASP A O 1
ATOM 667 N N . LEU A 1 84 ? 141.528 242.829 38.898 1.00 56.53 84 LEU A N 1
ATOM 668 C CA . LEU A 1 84 ? 142.980 242.989 39.035 1.00 61.68 84 LEU A CA 1
ATOM 669 C C . LEU A 1 84 ? 143.552 244.178 38.240 1.00 67.55 84 LEU A C 1
ATOM 670 O O . LEU A 1 84 ? 144.404 244.900 38.767 1.00 80.17 84 LEU A O 1
ATOM 675 N N . PHE A 1 85 ? 143.068 244.415 37.001 1.00 58.31 85 PHE A N 1
ATOM 676 C CA . PHE A 1 85 ? 143.378 245.676 36.296 1.00 63.79 85 PHE A CA 1
ATOM 677 C C . PHE A 1 85 ? 143.065 246.917 37.143 1.00 65.18 85 PHE A C 1
ATOM 678 O O . PHE A 1 85 ? 143.766 247.917 37.078 1.00 78.30 85 PHE A O 1
ATOM 686 N N . MET A 1 86 ? 141.990 246.859 37.916 1.00 63.82 86 MET A N 1
ATOM 687 C CA . MET A 1 86 ? 141.621 247.960 38.806 1.00 56.58 86 MET A CA 1
ATOM 688 C C . MET A 1 86 ? 142.621 248.152 39.945 1.00 67.60 86 MET A C 1
ATOM 689 O O . MET A 1 86 ? 142.921 249.297 40.305 1.00 80.02 86 MET A O 1
ATOM 694 N N . VAL A 1 87 ? 143.155 247.060 40.496 1.00 67.06 87 VAL A N 1
ATOM 695 C CA . VAL A 1 87 ? 144.101 247.182 41.629 1.00 61.01 87 VAL A CA 1
ATOM 696 C C . VAL A 1 87 ? 145.503 247.616 41.185 1.00 66.18 87 VAL A C 1
ATOM 697 O O . VAL A 1 87 ? 146.116 248.486 41.810 1.00 81.39 87 VAL A O 1
ATOM 701 N N . PHE A 1 88 ? 146.011 247.027 40.107 1.00 65.91 88 PHE A N 1
ATOM 702 C CA . PHE A 1 88 ? 147.372 247.340 39.649 1.00 64.34 88 PHE A CA 1
ATOM 703 C C . PHE A 1 88 ? 147.366 248.522 38.701 1.00 64.22 88 PHE A C 1
ATOM 704 O O . PHE A 1 88 ? 148.301 249.298 38.642 1.00 85.83 88 PHE A O 1
ATOM 712 N N . GLY A 1 89 ? 146.290 248.690 37.982 1.00 61.46 89 GLY A N 1
ATOM 713 C CA . GLY A 1 89 ? 146.174 249.849 37.098 1.00 66.12 89 GLY A CA 1
ATOM 714 C C . GLY A 1 89 ? 145.892 251.123 37.869 1.00 73.59 89 GLY A C 1
ATOM 715 O O . GLY A 1 89 ? 146.505 252.157 37.630 1.00 79.73 89 GLY A O 1
ATOM 716 N N . GLY A 1 90 ? 144.952 251.041 38.798 1.00 69.57 90 GLY A N 1
ATOM 717 C CA . GLY A 1 90 ? 144.490 252.212 39.525 1.00 56.40 90 GLY A CA 1
ATOM 718 C C . GLY A 1 90 ? 145.028 252.292 40.937 1.00 64.62 90 GLY A C 1
ATOM 719 O O . GLY A 1 90 ? 145.784 253.213 41.270 1.00 103.86 90 GLY A O 1
ATOM 720 N N . PHE A 1 91 ? 144.639 251.330 41.774 1.00 58.55 91 PHE A N 1
ATOM 721 C CA . PHE A 1 91 ? 144.837 251.447 43.214 1.00 60.24 91 PHE A CA 1
ATOM 722 C C . PHE A 1 91 ? 146.304 251.598 43.644 1.00 70.51 91 PHE A C 1
ATOM 723 O O . PHE A 1 91 ? 146.615 252.390 44.561 1.00 73.79 91 PHE A O 1
ATOM 731 N N . THR A 1 92 ? 147.189 250.795 43.044 1.00 62.23 92 THR A N 1
ATOM 732 C CA . THR A 1 92 ? 148.617 250.832 43.413 1.00 64.10 92 THR A CA 1
ATOM 733 C C . THR A 1 92 ? 149.198 252.180 43.055 1.00 63.75 92 THR A C 1
ATOM 734 O O . THR A 1 92 ? 149.971 252.760 43.824 1.00 79.03 92 THR A O 1
ATOM 738 N N . THR A 1 93 ? 148.801 252.682 41.899 1.00 63.63 93 THR A N 1
ATOM 739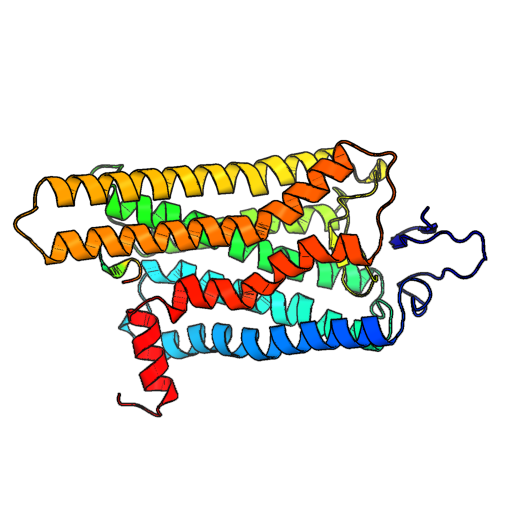 C CA . THR A 1 93 ? 149.275 253.972 41.434 1.00 58.31 93 THR A CA 1
ATOM 740 C C . THR A 1 93 ? 148.810 255.103 42.333 1.00 59.73 93 THR A C 1
ATOM 741 O O . THR A 1 93 ? 149.609 255.968 42.720 1.00 63.22 93 THR A O 1
ATOM 745 N N . THR A 1 94 ? 147.509 255.121 42.610 1.00 55.93 94 THR A N 1
ATOM 746 C CA . THR A 1 94 ? 146.933 256.133 43.491 1.00 58.27 94 THR A CA 1
ATOM 747 C C . THR A 1 94 ? 147.603 256.078 44.894 1.00 62.98 94 THR A C 1
ATOM 748 O O . THR A 1 94 ? 147.859 257.107 45.530 1.00 76.27 94 THR A O 1
ATOM 752 N N . LEU A 1 95 ? 147.900 254.877 45.362 1.00 58.61 95 LEU A N 1
ATOM 753 C CA . LEU A 1 95 ? 148.645 254.740 46.591 1.00 63.86 95 LEU A CA 1
ATOM 754 C C . LEU A 1 95 ? 149.990 255.462 46.526 1.00 67.87 95 LEU A C 1
ATOM 755 O O . LEU A 1 95 ? 150.413 256.110 47.489 1.00 75.68 95 LEU A O 1
ATOM 760 N N . TYR A 1 96 ? 150.673 255.316 45.406 1.00 56.89 96 TYR A N 1
ATOM 761 C CA . TYR A 1 96 ? 151.986 255.912 45.232 1.00 60.84 96 TYR A CA 1
ATOM 762 C C . TYR A 1 96 ? 151.848 257.437 45.195 1.00 66.26 96 TYR A C 1
ATOM 763 O O . TYR A 1 96 ? 152.556 258.164 45.891 1.00 73.36 96 TYR A O 1
ATOM 772 N N . THR A 1 97 ? 150.904 257.908 44.388 1.00 65.52 97 THR A N 1
ATOM 773 C CA . THR A 1 97 ? 150.736 259.342 44.146 1.00 61.98 97 THR A CA 1
ATOM 774 C C . THR A 1 97 ? 150.149 260.086 45.341 1.00 65.33 97 THR A C 1
ATOM 775 O O . THR A 1 97 ? 150.516 261.239 45.592 1.00 65.90 97 THR A O 1
ATOM 779 N N . SER A 1 98 ? 149.222 259.456 46.058 1.00 60.14 98 SER A N 1
ATOM 780 C CA . SER A 1 98 ? 148.661 260.082 47.267 1.00 57.66 98 SER A CA 1
ATOM 781 C C . SER A 1 98 ? 149.756 260.439 48.285 1.00 61.47 98 SER A C 1
ATOM 782 O O . SER A 1 98 ? 149.717 261.496 48.901 1.00 66.99 98 SER A O 1
ATOM 785 N N . LEU A 1 99 ? 150.731 259.591 48.390 1.00 64.47 99 LEU A N 1
ATOM 786 C CA . LEU A 1 99 ? 151.866 259.803 49.276 1.00 61.94 99 LEU A CA 1
ATOM 787 C C . LEU A 1 99 ? 152.803 260.913 48.820 1.00 66.63 99 LEU A C 1
ATOM 788 O O . LEU A 1 99 ? 153.617 261.406 49.600 1.00 74.03 99 LEU A O 1
ATOM 793 N N . HIS A 1 100 ? 152.621 261.367 47.597 1.00 78.12 100 HIS A N 1
ATOM 794 C CA . HIS A 1 100 ? 153.344 262.509 47.087 1.00 75.05 100 HIS A CA 1
ATOM 795 C C . HIS A 1 100 ? 152.494 263.730 47.169 1.00 86.89 100 HIS A C 1
ATOM 796 O O . HIS A 1 100 ? 152.974 264.827 47.264 1.00 83.26 100 HIS A O 1
ATOM 803 N N . GLY A 1 101 ? 151.206 263.522 47.107 1.00 73.55 101 GLY A N 1
ATOM 804 C CA . GLY A 1 101 ? 150.268 264.626 47.196 1.00 64.30 101 GLY A CA 1
ATOM 805 C C . GLY A 1 101 ? 149.817 265.241 45.885 1.00 72.08 101 GLY A C 1
ATOM 806 O O . GLY A 1 101 ? 149.001 266.163 45.870 1.00 76.81 101 GLY A O 1
ATOM 807 N N . TYR A 1 102 ? 150.350 264.730 44.779 1.00 65.62 102 TYR A N 1
ATOM 808 C CA . TYR A 1 102 ? 149.842 265.012 43.441 1.00 63.30 102 TYR A CA 1
ATOM 809 C C . TYR A 1 102 ? 150.074 263.837 42.496 1.00 69.36 102 TYR A C 1
ATOM 810 O O . TYR A 1 102 ? 150.513 262.767 42.918 1.00 72.00 102 TYR A O 1
ATOM 819 N N . PHE A 1 103 ? 149.775 264.042 41.217 1.00 65.80 103 PHE A N 1
ATOM 820 C CA . PHE A 1 103 ? 149.952 262.993 40.209 1.00 61.60 103 PHE A CA 1
ATOM 821 C C . PHE A 1 103 ? 151.342 263.045 39.563 1.00 68.86 103 PHE A C 1
ATOM 822 O O . PHE A 1 103 ? 151.526 263.574 38.476 1.00 75.68 103 PHE A O 1
ATOM 830 N N . VAL A 1 104 ? 152.348 262.426 40.235 1.00 70.03 104 VAL A N 1
ATOM 831 C CA . VAL A 1 104 ? 153.748 262.543 39.830 1.00 63.64 104 VAL A CA 1
ATOM 832 C C . VAL A 1 104 ? 154.017 262.130 38.389 1.00 69.35 104 VAL A C 1
ATOM 833 O O . VAL A 1 104 ? 154.850 262.721 37.735 1.00 87.66 104 VAL A O 1
ATOM 837 N N . PHE A 1 105 ? 153.288 261.145 37.886 1.00 63.28 105 PHE A N 1
ATOM 838 C CA . PHE A 1 105 ? 153.605 260.527 36.593 1.00 65.23 105 PHE A CA 1
ATOM 839 C C . PHE A 1 105 ? 153.243 261.384 35.383 1.00 74.10 105 PHE A C 1
ATOM 840 O O . PHE A 1 105 ? 153.541 261.022 34.239 1.00 76.35 105 PHE A O 1
ATOM 848 N N . GLY A 1 106 ? 152.584 262.507 35.631 1.00 74.78 106 GLY A N 1
ATOM 849 C CA . GLY A 1 106 ? 152.350 263.482 34.576 1.00 69.07 106 GLY A CA 1
ATOM 850 C C . GLY A 1 106 ? 151.267 263.033 33.615 1.00 78.02 106 GLY A C 1
ATOM 851 O O . GLY A 1 106 ? 150.667 261.961 33.804 1.00 89.41 106 GLY A O 1
ATOM 852 N N . PRO A 1 107 ? 151.002 263.856 32.584 1.00 82.40 107 PRO A N 1
ATOM 853 C CA . PRO A 1 107 ? 149.906 263.644 31.636 1.00 73.80 107 PRO A CA 1
ATOM 854 C C . PRO A 1 107 ? 149.915 262.265 30.981 1.00 88.11 107 PRO A C 1
ATOM 855 O O . PRO A 1 107 ? 148.892 261.577 30.989 1.00 88.97 107 PRO A O 1
ATOM 859 N N . THR A 1 108 ? 151.057 261.864 30.427 1.00 89.17 108 THR A N 1
ATOM 860 C CA . THR A 1 108 ? 151.169 260.565 29.756 1.00 72.93 108 THR A CA 1
ATOM 861 C C . THR A 1 108 ? 150.781 259.433 30.702 1.00 81.01 108 THR A C 1
ATOM 862 O O . THR A 1 108 ? 150.082 258.495 30.303 1.00 89.56 108 THR A O 1
ATOM 866 N N . GLY A 1 109 ? 151.243 259.531 31.953 1.00 73.49 109 GLY A N 1
ATOM 867 C CA . GLY A 1 109 ? 150.880 258.572 32.992 1.00 70.71 109 GLY A CA 1
ATOM 868 C C . GLY A 1 109 ? 149.386 258.627 33.240 1.00 72.07 109 GLY A C 1
ATOM 869 O O . GLY A 1 109 ? 148.715 257.598 33.339 1.00 86.09 109 GLY A O 1
ATOM 870 N N . CYS A 1 110 ? 148.866 259.847 33.318 1.00 69.99 110 CYS A N 1
ATOM 871 C CA . CYS A 1 110 ? 147.434 260.082 33.528 1.00 70.06 110 CYS A CA 1
ATOM 872 C C . CYS A 1 110 ? 146.588 259.245 32.580 1.00 65.52 110 CYS A C 1
ATOM 873 O O . CYS A 1 110 ? 145.652 258.558 33.019 1.00 75.71 110 CYS A O 1
ATOM 876 N N . ASN A 1 111 ? 146.926 259.303 31.289 1.00 70.09 111 ASN A N 1
ATOM 877 C CA . ASN A 1 111 ? 146.253 258.490 30.282 1.00 70.74 111 ASN A CA 1
ATOM 878 C C . ASN A 1 111 ? 146.448 256.969 30.484 1.00 78.47 111 ASN A C 1
ATOM 879 O O . ASN A 1 111 ? 145.477 256.199 30.396 1.00 71.83 111 ASN A O 1
ATOM 884 N N . LEU A 1 112 ? 147.687 256.540 30.754 1.00 77.91 112 LEU A N 1
ATOM 885 C CA . LEU A 1 112 ? 147.954 255.121 31.044 1.00 72.95 112 LEU A CA 1
ATOM 886 C C . LEU A 1 112 ? 147.049 254.705 32.193 1.00 69.03 112 LEU A C 1
ATOM 887 O O . LEU A 1 112 ? 146.218 253.796 32.053 1.00 77.92 112 LEU A O 1
ATOM 892 N N . GLU A 1 113 ? 147.221 255.366 33.333 1.00 61.90 113 GLU A N 1
ATOM 893 C CA . GLU A 1 113 ? 146.460 255.049 34.534 1.00 61.74 113 GLU A CA 1
ATOM 894 C C . GLU A 1 113 ? 144.958 255.152 34.300 1.00 63.17 113 GLU A C 1
ATOM 895 O O . GLU A 1 113 ? 144.195 254.288 34.732 1.00 82.55 113 GLU A O 1
ATOM 901 N N . GLY A 1 114 ? 144.535 256.211 33.617 1.00 58.38 114 GLY A N 1
ATOM 902 C CA . GLY A 1 114 ? 143.120 256.423 33.368 1.00 58.81 114 GLY A CA 1
ATOM 903 C C . GLY A 1 114 ? 142.532 255.336 32.490 1.00 62.41 114 GLY A C 1
ATOM 904 O O . GLY A 1 114 ? 141.435 254.846 32.755 1.00 73.11 114 GLY A O 1
ATOM 905 N N . PHE A 1 115 ? 143.263 254.966 31.434 1.00 63.49 115 PHE A N 1
ATOM 906 C CA . PHE A 1 115 ? 142.809 253.934 30.506 1.00 64.51 115 PHE A CA 1
ATOM 907 C C . PHE A 1 115 ? 142.650 252.596 31.229 1.00 65.09 115 PHE A C 1
ATOM 908 O O . PHE A 1 115 ? 141.554 252.046 31.312 1.00 69.66 115 PHE A O 1
ATOM 916 N N . PHE A 1 116 ? 143.738 252.075 31.764 1.00 64.09 116 PHE A N 1
ATOM 917 C CA . PHE A 1 116 ? 143.679 250.768 32.445 1.00 65.91 116 PHE A CA 1
ATOM 918 C C . PHE A 1 116 ? 142.687 250.710 33.627 1.00 63.86 116 PHE A C 1
ATOM 919 O O . PHE A 1 116 ? 141.972 249.718 33.797 1.00 70.37 116 PHE A O 1
ATOM 927 N N . ALA A 1 117 ? 142.617 251.772 34.414 1.00 59.87 117 ALA A N 1
ATOM 928 C CA . ALA A 1 117 ? 141.671 251.798 35.534 1.00 60.55 117 ALA A CA 1
ATOM 929 C C . ALA A 1 117 ? 140.222 251.795 35.055 1.00 65.00 117 ALA A C 1
ATOM 930 O O . ALA A 1 117 ? 139.358 251.126 35.622 1.00 85.27 117 ALA A O 1
ATOM 932 N N . THR A 1 118 ? 139.964 252.573 34.020 1.00 59.35 118 THR A N 1
ATOM 933 C CA . THR A 1 118 ? 138.641 252.642 33.413 1.00 62.04 118 THR A CA 1
ATOM 934 C C . THR A 1 118 ? 138.354 251.336 32.620 1.00 71.90 118 THR A C 1
ATOM 935 O O . THR A 1 118 ? 137.235 250.826 32.623 1.00 79.26 118 THR A O 1
ATOM 939 N N . LEU A 1 119 ? 139.370 250.785 31.959 1.00 66.42 119 LEU A N 1
ATOM 940 C CA . LEU A 1 119 ? 139.209 249.512 31.254 1.00 58.60 119 LEU A CA 1
ATOM 941 C C . LEU A 1 119 ? 138.718 248.437 32.192 1.00 63.70 119 LEU A C 1
ATOM 942 O O . LEU A 1 119 ? 137.693 247.818 31.952 1.00 83.26 119 LEU A O 1
ATOM 947 N N . GLY A 1 120 ? 139.467 248.245 33.281 1.00 75.97 120 GLY A N 1
ATOM 948 C CA . GLY A 1 120 ? 139.138 247.246 34.315 1.00 76.88 120 GLY A CA 1
ATOM 949 C C . GLY A 1 120 ? 137.684 247.371 34.715 1.00 67.42 120 GLY A C 1
ATOM 950 O O . GLY A 1 120 ? 136.908 246.431 34.622 1.00 97.77 120 GLY A O 1
ATOM 951 N N . GLY A 1 121 ? 137.304 248.577 35.079 1.00 69.27 121 GLY A N 1
ATOM 952 C CA . GLY A 1 121 ? 135.993 248.829 35.660 1.00 68.34 121 GLY A CA 1
ATOM 953 C C . GLY A 1 121 ? 134.825 248.575 34.774 1.00 72.11 121 GLY A C 1
ATOM 954 O O . GLY A 1 121 ? 133.768 248.115 35.193 1.00 80.72 121 GLY A O 1
ATOM 955 N N . GLU A 1 122 ? 135.033 248.896 33.511 1.00 74.96 122 GLU A N 1
ATOM 956 C CA . GLU A 1 122 ? 134.024 248.654 32.476 1.00 68.88 122 GLU A CA 1
ATOM 957 C C . GLU A 1 122 ? 133.933 247.172 32.162 1.00 69.01 122 GLU A C 1
ATOM 958 O O . GLU A 1 122 ? 132.838 246.621 32.113 1.00 75.79 122 GLU A O 1
ATOM 964 N N . ILE A 1 123 ? 135.082 246.515 32.018 1.00 65.80 123 ILE A N 1
ATOM 965 C CA . ILE A 1 123 ? 135.101 245.062 31.835 1.00 61.53 123 ILE A CA 1
ATOM 966 C C . ILE A 1 123 ? 134.334 244.361 32.933 1.00 63.99 123 ILE A C 1
ATOM 967 O O . ILE A 1 123 ? 133.467 243.539 32.647 1.00 71.70 123 ILE A O 1
ATOM 972 N N . ALA A 1 124 ? 134.659 244.684 34.198 1.00 61.78 124 ALA A N 1
ATOM 973 C CA . ALA A 1 124 ? 133.945 244.094 35.336 1.00 59.09 124 ALA A CA 1
ATOM 974 C C . ALA A 1 124 ? 132.473 244.366 35.191 1.00 63.14 124 ALA A C 1
ATOM 975 O O . ALA A 1 124 ? 131.656 243.447 35.237 1.00 79.75 124 ALA A O 1
ATOM 977 N N . LEU A 1 125 ? 132.135 245.636 35.021 1.00 69.45 125 LEU A N 1
ATOM 978 C CA . LEU A 1 125 ? 130.732 246.022 34.839 1.00 62.70 125 LEU A CA 1
ATOM 979 C C . LEU A 1 125 ? 130.025 245.172 33.780 1.00 64.64 125 LEU A C 1
ATOM 980 O O . LEU A 1 125 ? 129.010 244.539 34.069 1.00 81.23 125 LEU A O 1
ATOM 985 N N . TRP A 1 126 ? 130.536 245.178 32.553 1.00 64.58 126 TRP A N 1
ATOM 986 C CA . TRP A 1 126 ? 129.878 244.419 31.478 1.00 63.95 126 TRP A CA 1
ATOM 987 C C . TRP A 1 126 ? 129.911 242.912 31.711 1.00 76.38 126 TRP A C 1
ATOM 988 O O . TRP A 1 126 ? 129.121 242.173 31.120 1.00 91.27 126 TRP A O 1
ATOM 999 N N . SER A 1 127 ? 130.830 242.449 32.557 1.00 62.50 127 SER A N 1
ATOM 1000 C CA . SER A 1 127 ? 130.864 241.034 32.884 1.00 61.93 127 SER A CA 1
ATOM 1001 C C . SER A 1 127 ? 129.603 240.710 33.663 1.00 65.46 127 SER A C 1
ATOM 1002 O O . SER A 1 127 ? 128.897 239.746 33.364 1.00 80.04 127 SER A O 1
ATOM 1005 N N . LEU A 1 128 ? 129.298 241.551 34.644 1.00 63.25 128 LEU A N 1
ATOM 1006 C CA . LEU A 1 128 ? 128.057 241.425 35.410 1.00 63.99 128 LEU A CA 1
ATOM 1007 C C . LEU A 1 128 ? 126.812 241.352 34.538 1.00 74.01 128 LEU A C 1
ATOM 1008 O O . LEU A 1 128 ? 125.874 240.602 34.849 1.00 86.02 128 LEU A O 1
ATOM 1013 N N . VAL A 1 129 ? 126.802 242.137 33.457 1.00 72.95 129 VAL A N 1
ATOM 1014 C CA . VAL A 1 129 ? 125.663 242.173 32.525 1.00 69.96 129 VAL A CA 1
ATOM 1015 C C . VAL A 1 129 ? 125.587 240.876 31.726 1.00 78.01 129 VAL A C 1
ATOM 1016 O O . VAL A 1 129 ? 124.529 240.232 31.639 1.00 84.84 129 VAL A O 1
ATOM 1020 N N . VAL A 1 130 ? 126.713 240.512 31.121 1.00 73.87 130 VAL A N 1
ATOM 1021 C CA . VAL A 1 130 ? 126.801 239.280 30.351 1.00 63.29 130 VAL A CA 1
ATOM 1022 C C . VAL A 1 130 ? 126.387 238.082 31.197 1.00 63.57 130 VAL A C 1
ATOM 1023 O O . VAL A 1 130 ? 125.547 237.297 30.777 1.00 81.20 130 VAL A O 1
ATOM 1027 N N . LEU A 1 131 ? 126.941 237.965 32.411 1.00 71.75 131 LEU A N 1
ATOM 1028 C CA . LEU A 1 131 ? 126.601 236.829 33.314 1.00 64.02 131 LEU A CA 1
ATOM 1029 C C . LEU A 1 131 ? 125.101 236.684 33.464 1.00 68.84 131 LEU A C 1
ATOM 1030 O O . LEU A 1 131 ? 124.561 235.606 33.269 1.00 93.07 131 LEU A O 1
ATOM 1035 N N . ALA A 1 132 ? 124.430 237.779 33.791 1.00 64.67 132 ALA A N 1
ATOM 1036 C CA . ALA A 1 132 ? 122.961 237.813 33.814 1.00 65.53 132 ALA A CA 1
ATOM 1037 C C . ALA A 1 132 ? 122.320 237.422 32.462 1.00 75.60 132 ALA A C 1
ATOM 1038 O O . ALA A 1 132 ? 121.342 236.668 32.448 1.00 82.80 132 ALA A O 1
ATOM 1040 N N . ILE A 1 133 ? 122.832 237.937 31.338 1.00 77.04 133 ILE A N 1
ATOM 1041 C CA . ILE A 1 133 ? 122.306 237.489 30.038 1.00 72.55 133 ILE A CA 1
ATOM 1042 C C . ILE A 1 133 ? 122.420 235.964 29.949 1.00 78.35 133 ILE A C 1
ATOM 1043 O O . ILE A 1 133 ? 121.448 235.283 29.621 1.00 87.64 133 ILE A O 1
ATOM 1048 N N . GLU A 1 134 ? 123.599 235.436 30.275 1.00 76.63 134 GLU A N 1
ATOM 1049 C CA . GLU A 1 134 ? 123.860 234.003 30.135 1.00 76.11 134 GLU A CA 1
ATOM 1050 C C . GLU A 1 134 ? 122.939 233.219 31.050 1.00 68.17 134 GLU A C 1
ATOM 1051 O O . GLU A 1 134 ? 122.244 232.312 30.612 1.00 84.99 134 GLU A O 1
ATOM 1057 N N . ARG A 1 135 ? 122.915 233.586 32.324 1.00 69.71 135 ARG A N 1
ATOM 1058 C CA . ARG A 1 135 ? 122.006 232.959 33.283 1.00 74.84 135 ARG A CA 1
ATOM 1059 C C . ARG A 1 135 ? 120.578 232.959 32.756 1.00 74.92 135 ARG A C 1
ATOM 1060 O O . ARG A 1 135 ? 119.923 231.923 32.697 1.00 100.79 135 ARG A O 1
ATOM 1068 N N . TYR A 1 136 ? 120.126 234.131 32.329 1.00 79.46 136 TYR A N 1
ATOM 1069 C CA . TYR A 1 136 ? 118.790 234.289 31.735 1.00 74.93 136 TYR A CA 1
ATOM 1070 C C . TYR A 1 136 ? 118.536 233.264 30.634 1.00 75.63 136 TYR A C 1
ATOM 1071 O O . TYR A 1 136 ? 117.487 232.626 30.610 1.00 100.96 136 TYR A O 1
ATOM 1080 N N . VAL A 1 137 ? 119.502 233.095 29.733 1.00 77.61 137 VAL A N 1
ATOM 1081 C CA . VAL A 1 137 ? 119.334 232.187 28.596 1.00 81.98 137 VAL A CA 1
ATOM 1082 C C . VAL A 1 137 ? 119.158 230.730 29.045 1.00 80.23 137 VAL A C 1
ATOM 1083 O O . VAL A 1 137 ? 118.214 230.065 28.630 1.00 118.50 137 VAL A O 1
ATOM 1087 N N . VAL A 1 138 ? 120.046 230.242 29.901 1.00 80.86 138 VAL A N 1
ATOM 1088 C CA . VAL A 1 138 ? 119.966 228.843 30.367 1.00 92.23 138 VAL A CA 1
ATOM 1089 C C . VAL A 1 138 ? 118.746 228.558 31.257 1.00 100.72 138 VAL A C 1
ATOM 1090 O O . VAL A 1 138 ? 118.121 227.504 31.136 1.00 113.18 138 VAL A O 1
ATOM 1094 N N . VAL A 1 139 ? 118.403 229.487 32.140 1.00 81.87 139 VAL A N 1
ATOM 1095 C CA . VAL A 1 139 ? 117.263 229.279 33.038 1.00 75.81 139 VAL A CA 1
ATOM 1096 C C . VAL A 1 139 ?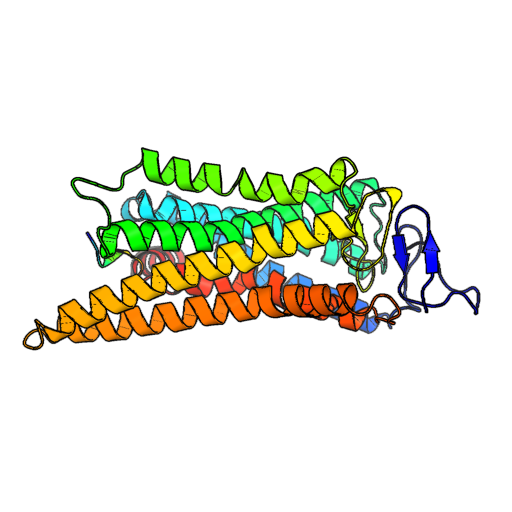 115.919 229.543 32.371 1.00 76.86 139 VAL A C 1
ATOM 1097 O O . VAL A 1 139 ? 115.020 228.718 32.428 1.00 90.96 139 VAL A O 1
ATOM 1101 N N . CYS A 1 140 ? 115.775 230.693 31.738 1.00 96.61 140 CYS A N 1
ATOM 1102 C CA . CYS A 1 140 ? 114.480 231.065 31.154 1.00 90.14 140 CYS A CA 1
ATOM 1103 C C . CYS A 1 140 ? 114.206 230.400 29.810 1.00 91.21 140 CYS A C 1
ATOM 1104 O O . CYS A 1 140 ? 113.066 230.375 29.364 1.00 92.51 140 CYS A O 1
ATOM 1107 N N . LYS A 1 141 ? 115.252 229.860 29.188 1.00 89.92 141 LYS A N 1
ATOM 1108 C CA . LYS A 1 141 ? 115.156 229.158 27.890 1.00 97.81 141 LYS A CA 1
ATOM 1109 C C . LYS A 1 141 ? 114.370 229.932 26.842 1.00 100.50 141 LYS A C 1
ATOM 1110 O O . LYS A 1 141 ? 113.375 229.436 26.319 1.00 110.44 141 LYS A O 1
ATOM 1116 N N . PRO A 1 142 ? 114.827 231.151 26.524 1.00 108.49 142 PRO A N 1
ATOM 1117 C CA . PRO A 1 142 ? 114.096 232.037 25.633 1.00 112.15 142 PRO A CA 1
ATOM 1118 C C . PRO A 1 142 ? 114.103 231.574 24.183 1.00 126.92 142 PRO A C 1
ATOM 1119 O O . PRO A 1 142 ? 113.222 231.967 23.424 1.00 137.03 142 PRO A O 1
ATOM 1123 N N . MET A 1 143 ? 115.079 230.750 23.810 1.00 136.73 143 MET A N 1
ATOM 1124 C CA . MET A 1 143 ? 115.145 230.233 22.449 1.00 133.64 143 MET A CA 1
ATOM 1125 C C . MET A 1 143 ? 115.297 228.726 22.396 1.00 146.59 143 MET A C 1
ATOM 1126 O O . MET A 1 143 ? 116.222 228.141 22.961 1.00 167.22 143 MET A O 1
ATOM 1131 N N . SER A 1 144 ? 114.365 228.119 21.685 1.00 119.87 144 SER A N 1
ATOM 1132 C CA . SER A 1 144 ? 114.316 226.694 21.473 1.00 137.51 144 SER A CA 1
ATOM 1133 C C . SER A 1 144 ? 115.619 226.153 20.956 1.00 163.47 144 SER A C 1
ATOM 1134 O O . SER A 1 144 ? 116.344 226.822 20.235 1.00 171.86 144 SER A O 1
ATOM 1137 N N . ASN A 1 145 ? 115.885 224.902 21.275 1.00 163.56 145 ASN A N 1
ATOM 1138 C CA . ASN A 1 145 ? 117.023 224.243 20.689 1.00 148.60 145 ASN A CA 1
ATOM 1139 C C . ASN A 1 145 ? 118.275 225.072 20.889 1.00 128.95 145 ASN A C 1
ATOM 1140 O O . ASN A 1 145 ? 118.957 225.427 19.934 1.00 146.71 145 ASN A O 1
ATOM 1145 N N . PHE A 1 146 ? 118.593 225.364 22.146 1.00 123.41 146 PHE A N 1
ATOM 1146 C CA . PHE A 1 146 ? 119.811 226.065 22.479 1.00 127.09 146 PHE A CA 1
ATOM 1147 C C . PHE A 1 146 ? 120.534 225.393 23.614 1.00 116.96 146 PHE A C 1
ATOM 1148 O O . PHE A 1 146 ? 119.929 225.050 24.613 1.00 118.92 146 PHE A O 1
ATOM 1156 N N . ARG A 1 147 ? 121.821 225.213 23.473 1.00 109.57 147 ARG A N 1
ATOM 1157 C CA . ARG A 1 147 ? 122.626 224.772 24.600 1.00 118.22 147 ARG A CA 1
ATOM 1158 C C . ARG A 1 147 ? 123.880 225.615 24.718 1.00 112.44 147 ARG A C 1
ATOM 1159 O O . ARG A 1 147 ? 124.696 225.681 23.792 1.00 127.77 147 ARG A O 1
ATOM 1167 N N . PHE A 1 148 ? 124.023 226.261 25.867 1.00 108.04 148 PHE A N 1
ATOM 1168 C CA . PHE A 1 148 ? 125.125 227.174 26.087 1.00 103.01 148 PHE A CA 1
ATOM 1169 C C . PHE A 1 148 ? 126.433 226.416 26.252 1.00 110.87 148 PHE A C 1
ATOM 1170 O O . PHE A 1 148 ? 126.543 225.529 27.097 1.00 117.41 148 PHE A O 1
ATOM 1178 N N . GLY A 1 149 ? 127.425 226.789 25.450 1.00 109.33 149 GLY A N 1
ATOM 1179 C CA . GLY A 1 149 ? 128.687 226.055 25.384 1.00 100.65 149 GLY A CA 1
ATOM 1180 C C . GLY A 1 149 ? 129.921 226.917 25.568 1.00 107.55 149 GLY A C 1
ATOM 1181 O O . GLY A 1 149 ? 129.854 228.027 26.103 1.00 104.60 149 GLY A O 1
ATOM 1182 N N . GLU A 1 150 ? 131.056 226.370 25.141 1.00 100.57 150 GLU A N 1
ATOM 1183 C CA . GLU A 1 150 ? 132.350 227.044 25.251 1.00 99.86 150 GLU A CA 1
ATOM 1184 C C . GLU A 1 150 ? 132.413 228.250 24.316 1.00 89.72 150 GLU A C 1
ATOM 1185 O O . GLU A 1 150 ? 132.749 229.362 24.737 1.00 102.00 150 GLU A O 1
ATOM 1191 N N . ASN A 1 151 ? 132.082 228.024 23.044 1.00 114.34 151 ASN A N 1
ATOM 1192 C CA . ASN A 1 151 ? 132.185 229.070 22.015 1.00 96.70 151 ASN A CA 1
ATOM 1193 C C . ASN A 1 151 ? 131.256 230.246 22.241 1.00 104.52 151 ASN A C 1
ATOM 1194 O O . ASN A 1 151 ? 131.486 231.328 21.696 1.00 99.16 151 ASN A O 1
ATOM 1199 N N . HIS A 1 152 ? 130.176 230.018 22.982 1.00 90.02 152 HIS A N 1
ATOM 1200 C CA . HIS A 1 152 ? 129.305 231.110 23.392 1.00 87.95 152 HIS A CA 1
ATOM 1201 C C . HIS A 1 152 ? 130.000 231.876 24.495 1.00 89.37 152 HIS A C 1
ATOM 1202 O O . HIS A 1 152 ? 130.169 233.083 24.393 1.00 94.13 152 HIS A O 1
ATOM 1209 N N . ALA A 1 153 ? 130.442 231.159 25.528 1.00 93.76 153 ALA A N 1
ATOM 1210 C CA . ALA A 1 153 ? 131.111 231.784 26.682 1.00 87.26 153 ALA A CA 1
ATOM 1211 C C . ALA A 1 153 ? 132.220 232.727 26.204 1.00 79.11 153 ALA A C 1
ATOM 1212 O O . ALA A 1 153 ? 132.317 233.871 26.642 1.00 92.17 153 ALA A O 1
ATOM 1214 N N . ILE A 1 154 ? 133.007 232.257 25.243 1.00 96.77 154 ILE A N 1
ATOM 1215 C CA . ILE A 1 154 ? 134.099 233.062 24.682 1.00 97.70 154 ILE A CA 1
ATOM 1216 C C . ILE A 1 154 ? 133.591 234.345 23.987 1.00 89.18 154 ILE A C 1
ATOM 1217 O O . ILE A 1 154 ? 134.233 235.398 24.031 1.00 92.00 154 ILE A O 1
ATOM 1222 N N . MET A 1 155 ? 132.444 234.259 23.335 1.00 83.94 155 MET A N 1
ATOM 1223 C CA . MET A 1 155 ? 131.839 235.455 22.746 1.00 93.09 155 MET A CA 1
ATOM 1224 C C . MET A 1 155 ? 131.535 236.449 23.855 1.00 86.30 155 MET A C 1
ATOM 1225 O O . MET A 1 155 ? 132.003 237.577 23.847 1.00 94.95 155 MET A O 1
ATOM 1230 N N . GLY A 1 156 ? 130.776 235.991 24.836 1.00 84.21 156 GLY A N 1
ATOM 1231 C CA . GLY A 1 156 ? 130.500 236.780 26.048 1.00 85.84 156 GLY A CA 1
ATOM 1232 C C . GLY A 1 156 ? 131.696 237.570 26.558 1.00 87.51 156 GLY A C 1
ATOM 1233 O O . GLY A 1 156 ? 131.584 238.768 26.857 1.00 105.85 156 GLY A O 1
ATOM 1234 N N . VAL A 1 157 ? 132.846 236.905 26.647 1.00 82.51 157 VAL A N 1
ATOM 1235 C CA . VAL A 1 157 ? 134.048 237.563 27.127 1.00 71.48 157 VAL A CA 1
ATOM 1236 C C . VAL A 1 157 ? 134.480 238.622 26.126 1.00 68.79 157 VAL A C 1
ATOM 1237 O O . VAL A 1 157 ? 134.545 239.810 26.462 1.00 99.52 157 VAL A O 1
ATOM 1241 N N . ALA A 1 158 ? 134.712 238.214 24.881 1.00 79.60 158 ALA A N 1
ATOM 1242 C CA . ALA A 1 158 ? 135.076 239.168 23.820 1.00 75.62 158 ALA A CA 1
ATOM 1243 C C . ALA A 1 158 ? 134.178 240.397 23.820 1.00 78.67 158 ALA A C 1
ATOM 1244 O O . ALA A 1 158 ? 134.642 241.527 23.643 1.00 90.72 158 ALA A O 1
ATOM 1246 N N . PHE A 1 159 ? 132.885 240.167 23.995 1.00 78.61 159 PHE A N 1
ATOM 1247 C CA . PHE A 1 159 ? 131.912 241.258 24.030 1.00 75.45 159 PHE A CA 1
ATOM 1248 C C . PHE A 1 159 ? 132.221 242.268 25.150 1.00 74.63 159 PHE A C 1
ATOM 1249 O O . PHE A 1 159 ? 132.160 243.473 24.916 1.00 87.30 159 PHE A O 1
ATOM 1257 N N . THR A 1 160 ? 132.554 241.776 26.351 1.00 68.80 160 THR A N 1
ATOM 1258 C CA . THR A 1 160 ? 132.961 242.644 27.431 1.00 72.30 160 THR A CA 1
ATOM 1259 C C . THR A 1 160 ? 134.150 243.513 27.006 1.00 67.68 160 THR A C 1
ATOM 1260 O O . THR A 1 160 ? 134.117 244.728 27.175 1.00 92.15 160 THR A O 1
ATOM 1264 N N . TRP A 1 161 ? 135.192 242.887 26.466 1.00 68.67 161 TRP A N 1
ATOM 1265 C CA A TRP A 1 161 ? 136.436 243.576 26.115 0.46 71.65 161 TRP A CA 1
ATOM 1266 C CA B TRP A 1 161 ? 136.416 243.618 26.167 0.54 73.32 161 TRP A CA 1
ATOM 1267 C C . TRP A 1 161 ? 136.156 244.697 25.112 1.00 82.14 161 TRP A C 1
ATOM 1268 O O . TRP A 1 161 ? 136.634 245.828 25.265 1.00 111.37 161 TRP A O 1
ATOM 1289 N N . VAL A 1 162 ? 135.379 244.374 24.071 1.00 78.09 162 VAL A N 1
ATOM 1290 C CA . VAL A 1 162 ? 134.957 245.380 23.094 1.00 80.99 162 VAL A CA 1
ATOM 1291 C C . VAL A 1 162 ? 134.167 246.540 23.729 1.00 82.39 162 VAL A C 1
ATOM 1292 O O . VAL A 1 162 ? 134.539 247.697 23.591 1.00 96.00 162 VAL A O 1
ATOM 1296 N N . MET A 1 163 ? 133.095 246.238 24.451 1.00 82.94 163 MET A N 1
ATOM 1297 C CA . MET A 1 163 ? 132.346 247.298 25.172 1.00 76.35 163 MET A CA 1
ATOM 1298 C C . MET A 1 163 ? 133.216 248.134 26.124 1.00 83.06 163 MET A C 1
ATOM 1299 O O . MET A 1 163 ? 132.903 249.298 26.385 1.00 92.96 163 MET A O 1
ATOM 1304 N N . ALA A 1 164 ? 134.269 247.550 26.687 1.00 80.25 164 ALA A N 1
ATOM 1305 C CA . ALA A 1 164 ? 135.110 248.334 27.605 1.00 75.18 164 ALA A CA 1
ATOM 1306 C C . ALA A 1 164 ? 136.016 249.215 26.742 1.00 81.07 164 ALA A C 1
ATOM 1307 O O . ALA A 1 164 ? 135.990 250.433 26.862 1.00 79.83 164 ALA A O 1
ATOM 1309 N N . LEU A 1 165 ? 136.738 248.626 25.801 1.00 78.70 165 LEU A N 1
ATOM 1310 C CA . LEU A 1 165 ? 137.448 249.452 24.807 1.00 81.34 165 LEU A CA 1
ATOM 1311 C C . LEU A 1 165 ? 136.582 250.630 24.326 1.00 84.41 165 LEU A C 1
ATOM 1312 O O . LEU A 1 165 ? 137.060 251.761 24.252 1.00 97.73 165 LEU A O 1
ATOM 1317 N N . ALA A 1 166 ? 135.264 250.386 24.020 1.00 76.39 166 ALA A N 1
ATOM 1318 C CA . ALA A 1 166 ? 134.335 251.428 23.566 1.00 77.68 166 ALA A CA 1
ATOM 1319 C C . ALA A 1 166 ? 134.226 252.614 24.502 1.00 81.87 166 ALA A C 1
ATOM 1320 O O . ALA A 1 166 ? 133.861 253.707 24.093 1.00 83.90 166 ALA A O 1
ATOM 1322 N N . CYS A 1 167 ? 134.625 252.405 25.727 1.00 81.31 167 CYS A N 1
ATOM 1323 C CA . CYS A 1 167 ? 134.476 253.445 26.712 1.00 75.44 167 CYS A CA 1
ATOM 1324 C C . CYS A 1 167 ? 135.806 254.035 27.051 1.00 75.36 167 CYS A C 1
ATOM 1325 O O . CYS A 1 167 ? 135.979 255.228 27.117 1.00 77.40 167 CYS A O 1
ATOM 1328 N N . ALA A 1 168 ? 136.752 253.189 27.287 1.00 81.24 168 ALA A N 1
ATOM 1329 C CA . ALA A 1 168 ? 138.085 253.647 27.707 1.00 83.38 168 ALA A CA 1
ATOM 1330 C C . ALA A 1 168 ? 138.955 254.234 26.567 1.00 80.99 168 ALA A C 1
ATOM 1331 O O . ALA A 1 168 ? 139.701 255.205 26.764 1.00 78.58 168 ALA A O 1
ATOM 1333 N N . ALA A 1 169 ? 138.847 253.660 25.374 1.00 76.92 169 ALA A N 1
ATOM 1334 C CA . ALA A 1 169 ? 139.691 254.100 24.242 1.00 73.19 169 ALA A CA 1
ATOM 1335 C C . ALA A 1 169 ? 139.442 255.535 23.749 1.00 79.21 169 ALA A C 1
ATOM 1336 O O . ALA A 1 169 ? 140.386 256.292 23.594 1.00 87.78 169 ALA A O 1
ATOM 1338 N N . PRO A 1 170 ? 138.223 255.906 23.498 1.00 72.89 170 PRO A N 1
ATOM 1339 C CA . PRO A 1 170 ? 137.945 257.201 22.855 1.00 89.08 170 PRO A CA 1
ATOM 1340 C C . PRO A 1 170 ? 138.561 258.452 23.508 1.00 91.41 170 PRO A C 1
ATOM 1341 O O . PRO A 1 170 ? 138.975 259.359 22.792 1.00 96.52 170 PRO A O 1
ATOM 1345 N N . PRO A 1 171 ? 138.613 258.521 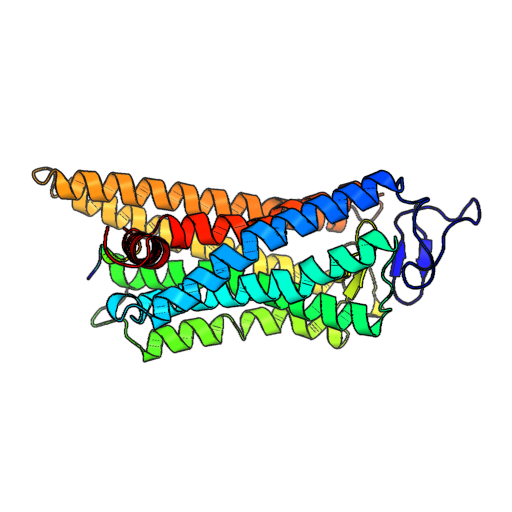24.854 1.00 81.24 171 PRO A N 1
ATOM 1346 C CA . PRO A 1 171 ? 139.289 259.674 25.464 1.00 80.89 171 PRO A CA 1
ATOM 1347 C C . PRO A 1 171 ? 140.753 259.828 25.051 1.00 79.52 171 PRO A C 1
ATOM 1348 O O . PRO A 1 171 ? 141.267 260.944 25.007 1.00 113.65 171 PRO A O 1
ATOM 1352 N N . LEU A 1 172 ? 141.407 258.719 24.736 1.00 72.36 172 LEU A N 1
ATOM 1353 C CA . LEU A 1 172 ? 142.822 258.735 24.374 1.00 76.72 172 LEU A CA 1
ATOM 1354 C C . LEU A 1 172 ? 142.997 259.405 23.039 1.00 84.04 172 LEU A C 1
ATOM 1355 O O . LEU A 1 172 ? 144.093 259.839 22.709 1.00 96.77 172 LEU A O 1
ATOM 1360 N N . VAL A 1 173 ? 141.906 259.500 22.281 1.00 94.52 173 VAL A N 1
ATOM 1361 C CA . VAL A 1 173 ? 141.951 259.998 20.900 1.00 87.19 173 VAL A CA 1
ATOM 1362 C C . VAL A 1 173 ? 140.994 261.168 20.626 1.00 90.24 173 VAL A C 1
ATOM 1363 O O . VAL A 1 173 ? 140.609 261.411 19.478 1.00 90.10 173 VAL A O 1
ATOM 1367 N N . GLY A 1 174 ? 140.604 261.880 21.677 1.00 90.01 174 GLY A N 1
ATOM 1368 C CA . GLY A 1 174 ? 140.001 263.203 21.523 1.00 84.14 174 GLY A CA 1
ATOM 1369 C C . GLY A 1 174 ? 138.547 263.325 21.907 1.00 93.55 174 GLY A C 1
ATOM 1370 O O . GLY A 1 174 ? 138.066 264.425 22.149 1.00 111.30 174 GLY A O 1
ATOM 1371 N N . TRP A 1 175 ? 137.829 262.215 21.954 1.00 95.12 175 TRP A N 1
ATOM 1372 C CA . TRP A 1 175 ? 136.452 262.270 22.419 1.00 91.15 175 TRP A CA 1
ATOM 1373 C C . TRP A 1 17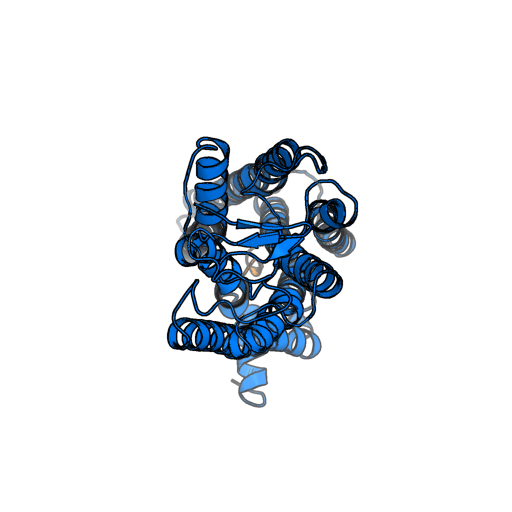5 ? 136.427 262.098 23.932 1.00 85.40 175 TRP A C 1
ATOM 1374 O O . TRP A 1 175 ? 136.554 260.991 24.451 1.00 113.03 175 TRP A O 1
ATOM 1385 N N . SER A 1 176 ? 136.250 263.220 24.618 1.00 80.33 176 SER A N 1
ATOM 1386 C CA . SER A 1 176 ? 136.520 263.341 26.038 1.00 84.72 176 SER A CA 1
ATOM 1387 C C . SER A 1 176 ? 138.028 263.222 26.308 1.00 103.32 176 SER A C 1
ATOM 1388 O O . SER A 1 176 ? 138.846 263.287 25.357 1.00 81.53 176 SER A O 1
ATOM 1391 N N . ARG A 1 177 ? 138.391 263.077 27.594 1.00 73.04 177 ARG A N 1
ATOM 1392 C CA . ARG A 1 177 ? 139.791 263.060 27.976 1.00 79.15 177 ARG A CA 1
ATOM 1393 C C . ARG A 1 177 ? 139.999 262.567 29.379 1.00 81.01 177 ARG A C 1
ATOM 1394 O O . ARG A 1 177 ? 139.090 262.606 30.211 1.00 80.36 177 ARG A O 1
ATOM 1402 N N . TYR A 1 178 ? 141.229 262.150 29.651 1.00 75.42 178 TYR A N 1
ATOM 1403 C CA . TYR A 1 178 ? 141.617 261.742 30.998 1.00 70.23 178 TYR A CA 1
ATOM 1404 C C . TYR A 1 178 ? 142.307 262.889 31.743 1.00 66.26 178 TYR A C 1
ATOM 1405 O O . TYR A 1 178 ? 143.264 263.468 31.263 1.00 74.69 178 TYR A O 1
ATOM 1414 N N . ILE A 1 179 ? 141.814 263.219 32.926 1.00 58.73 179 ILE A N 1
ATOM 1415 C CA . ILE A 1 179 ? 142.464 264.253 33.732 1.00 60.09 179 ILE A CA 1
ATOM 1416 C C . ILE A 1 179 ? 142.380 263.901 35.191 1.00 62.81 179 ILE A C 1
ATOM 1417 O O . ILE A 1 179 ? 141.456 263.194 35.597 1.00 79.39 179 ILE A O 1
ATOM 1422 N N . PRO A 1 180 ? 143.323 264.400 35.998 1.00 61.44 180 PRO A N 1
ATOM 1423 C CA . PRO A 1 180 ? 143.207 264.076 37.424 1.00 62.38 180 PRO A CA 1
ATOM 1424 C C . PRO A 1 180 ? 141.850 264.504 37.988 1.00 62.37 180 PRO A C 1
ATOM 1425 O O . PRO A 1 180 ? 141.327 265.554 37.618 1.00 76.37 180 PRO A O 1
ATOM 1429 N N . GLU A 1 181 ? 141.282 263.684 38.871 1.00 57.64 181 GLU A N 1
ATOM 1430 C CA . GLU A 1 181 ? 140.036 264.044 39.549 1.00 57.12 181 GLU A CA 1
ATOM 1431 C C . GLU A 1 181 ? 140.189 264.133 41.064 1.00 58.85 181 GLU A C 1
ATOM 1432 O O . GLU A 1 181 ? 141.148 263.632 41.641 1.00 69.03 181 GLU A O 1
ATOM 1438 N N . GLY A 1 182 ? 139.233 264.813 41.683 1.00 55.21 182 GLY A N 1
ATOM 1439 C CA . GLY A 1 182 ? 139.160 264.894 43.116 1.00 61.53 182 GLY A CA 1
ATOM 1440 C C . GLY A 1 182 ? 140.378 265.531 43.752 1.00 68.55 182 GLY A C 1
ATOM 1441 O O . GLY A 1 182 ? 140.636 266.716 43.565 1.00 74.21 182 GLY A O 1
ATOM 1442 N N . MET A 1 183 ? 141.133 264.738 44.501 1.00 63.24 183 MET A N 1
ATOM 1443 C CA . MET A 1 183 ? 142.356 265.214 45.115 1.00 56.77 183 MET A CA 1
ATOM 1444 C C . MET A 1 183 ? 143.548 265.106 44.164 1.00 65.46 183 MET A C 1
ATOM 1445 O O . MET A 1 183 ? 144.697 265.282 44.564 1.00 68.65 183 MET A O 1
ATOM 1450 N N . GLN A 1 184 ? 143.264 264.818 42.900 1.00 69.37 184 GLN A N 1
ATOM 1451 C CA . GLN A 1 184 ? 144.268 264.922 41.829 1.00 71.54 184 GLN A CA 1
ATOM 1452 C C . GLN A 1 184 ? 145.364 263.859 41.903 1.00 70.08 184 GLN A C 1
ATOM 1453 O O . GLN A 1 184 ? 146.412 263.989 41.256 1.00 81.42 184 GLN A O 1
ATOM 1459 N N . CYS A 1 185 ? 145.115 262.801 42.673 1.00 60.00 185 CYS A N 1
ATOM 1460 C CA . CYS A 1 185 ? 146.059 261.694 42.784 1.00 62.22 185 CYS A CA 1
ATOM 1461 C C . CYS A 1 185 ? 145.707 260.523 41.860 1.00 72.62 185 CYS A C 1
ATOM 1462 O O . CYS A 1 185 ? 146.530 259.642 41.609 1.00 88.51 185 CYS A O 1
ATOM 1465 N N . SER A 1 186 ? 144.491 260.541 41.329 1.00 77.62 186 SER A N 1
ATOM 1466 C CA . SER A 1 186 ? 144.036 259.513 40.393 1.00 69.25 186 SER A CA 1
ATOM 1467 C C . SER A 1 186 ? 143.383 260.173 39.202 1.00 68.82 186 SER A C 1
ATOM 1468 O O . SER A 1 186 ? 142.745 261.200 39.337 1.00 68.73 186 SER A O 1
ATOM 1471 N N . CYS A 1 187 ? 143.543 259.553 38.044 1.00 69.84 187 CYS A N 1
ATOM 1472 C CA . CYS A 1 187 ? 143.045 260.097 36.761 1.00 65.92 187 CYS A CA 1
ATOM 1473 C C . CYS A 1 187 ? 141.829 259.345 36.291 1.00 69.66 187 CYS A C 1
ATOM 1474 O O . CYS A 1 187 ? 141.793 258.123 36.334 1.00 93.61 187 CYS A O 1
ATOM 1477 N N . GLY A 1 188 ? 140.836 260.078 35.819 1.00 61.91 188 GLY A N 1
ATOM 1478 C CA . GLY A 1 188 ? 139.627 259.464 35.296 1.00 63.56 188 GLY A CA 1
ATOM 1479 C C . GLY A 1 188 ? 139.080 260.211 34.099 1.00 70.53 188 GLY A C 1
ATOM 1480 O O . GLY A 1 188 ? 139.667 261.195 33.654 1.00 75.42 188 GLY A O 1
ATOM 1481 N N . ILE A 1 189 ? 137.965 259.719 33.566 1.00 68.13 189 ILE A N 1
ATOM 1482 C CA . ILE A 1 189 ? 137.238 260.414 32.507 1.00 68.63 189 ILE A CA 1
ATOM 1483 C C . ILE A 1 189 ? 136.763 261.775 32.978 1.00 69.67 189 ILE A C 1
ATOM 1484 O O . ILE A 1 189 ? 136.259 261.914 34.104 1.00 77.91 189 ILE A O 1
ATOM 1489 N N . ASP A 1 190 ? 136.951 262.781 32.123 1.00 79.64 190 ASP A N 1
ATOM 1490 C CA . ASP A 1 190 ? 136.471 264.142 32.403 1.00 80.56 190 ASP A CA 1
ATOM 1491 C C . ASP A 1 190 ? 135.008 264.268 32.014 1.00 92.44 190 ASP A C 1
ATOM 1492 O O . ASP A 1 190 ? 134.664 264.505 30.848 1.00 127.75 190 ASP A O 1
ATOM 1497 N N . TYR A 1 191 ? 134.152 264.107 33.015 1.00 84.84 191 TYR A N 1
ATOM 1498 C CA . TYR A 1 191 ? 132.707 264.188 32.822 1.00 85.63 191 TYR A CA 1
ATOM 1499 C C . TYR A 1 191 ? 132.117 265.377 33.566 1.00 80.07 191 TYR A C 1
ATOM 1500 O O . TYR A 1 191 ? 130.908 265.462 33.714 1.00 104.54 191 TYR A O 1
ATOM 1509 N N . TYR A 1 192 ? 132.959 266.284 34.054 1.00 68.17 192 TYR A N 1
ATOM 1510 C CA . TYR A 1 192 ? 132.458 267.385 34.882 1.00 77.17 192 TYR A CA 1
ATOM 1511 C C . TYR A 1 192 ? 132.690 268.795 34.312 1.00 79.43 192 TYR A C 1
ATOM 1512 O O . TYR A 1 192 ? 131.928 269.719 34.616 1.00 107.92 192 TYR A O 1
ATOM 1521 N N . THR A 1 193 ? 133.718 268.971 33.488 1.00 84.27 193 THR A N 1
ATOM 1522 C CA . THR A 1 193 ? 133.932 270.263 32.830 1.00 88.92 193 THR A CA 1
ATOM 1523 C C . THR A 1 193 ? 133.585 270.145 31.354 1.00 102.17 193 THR A C 1
ATOM 1524 O O . THR A 1 193 ? 133.835 269.106 30.752 1.00 93.85 193 THR A O 1
ATOM 1528 N N . PRO A 1 194 ? 132.996 271.203 30.770 1.00 102.69 194 PRO A N 1
ATOM 1529 C CA . PRO A 1 194 ? 132.693 271.212 29.340 1.00 94.74 194 PRO A CA 1
ATOM 1530 C C . PRO A 1 194 ? 133.905 271.599 28.521 1.00 108.50 194 PRO A C 1
ATOM 1531 O O . PRO A 1 194 ? 134.357 272.742 28.579 1.00 120.42 194 PRO A O 1
ATOM 1535 N N . HIS A 1 195 ? 134.416 270.646 27.759 1.00 92.77 195 HIS A N 1
ATOM 1536 C CA . HIS A 1 195 ? 135.614 270.849 26.967 1.00 89.84 195 HIS A CA 1
ATOM 1537 C C . HIS A 1 195 ? 135.186 270.674 25.530 1.00 89.78 195 HIS A C 1
ATOM 1538 O O . HIS A 1 195 ? 135.234 269.576 24.988 1.00 107.02 195 HIS A O 1
ATOM 1545 N N . GLU A 1 196 ? 134.697 271.763 24.951 1.00 102.01 196 GLU A N 1
ATOM 1546 C CA . GLU A 1 196 ? 134.169 271.783 23.570 1.00 125.05 196 GLU A CA 1
ATOM 1547 C C . GLU A 1 196 ? 135.115 271.111 22.560 1.00 108.62 196 GLU A C 1
ATOM 1548 O O . GLU A 1 196 ? 134.670 270.448 21.626 1.00 123.83 196 GLU A O 1
ATOM 1554 N N . GLU A 1 197 ? 136.416 271.281 22.780 1.00 91.89 197 GLU A N 1
ATOM 1555 C CA . GLU A 1 197 ? 137.460 270.743 21.907 1.00 99.29 197 GLU A CA 1
ATOM 1556 C C . GLU A 1 197 ? 137.429 269.213 21.833 1.00 89.44 197 GLU A C 1
ATOM 1557 O O . GLU A 1 197 ? 137.740 268.638 20.782 1.00 108.96 197 GLU A O 1
ATOM 1563 N N . THR A 1 198 ? 137.050 268.569 22.942 1.00 92.31 198 THR A N 1
ATOM 1564 C CA . THR A 1 198 ? 136.968 267.102 23.032 1.00 86.40 198 THR A CA 1
ATOM 1565 C C . THR A 1 198 ? 135.517 266.586 23.056 1.00 99.78 198 THR A C 1
ATOM 1566 O O . THR A 1 198 ? 135.283 265.380 23.163 1.00 102.09 198 THR A O 1
ATOM 1570 N N . ASN A 1 199 ? 134.555 267.503 22.939 1.00 109.93 199 ASN A N 1
ATOM 1571 C CA . ASN A 1 199 ? 133.120 267.172 22.962 1.00 92.57 199 ASN A CA 1
ATOM 1572 C C . ASN A 1 199 ? 132.704 266.345 24.152 1.00 90.91 199 ASN A C 1
ATOM 1573 O O . ASN A 1 199 ? 132.029 265.325 23.987 1.00 94.58 199 ASN A O 1
ATOM 1578 N N . ASN A 1 200 ? 133.095 266.794 25.344 1.00 85.43 200 ASN A N 1
ATOM 1579 C CA . ASN A 1 200 ? 132.807 266.070 26.578 1.00 81.27 200 ASN A CA 1
ATOM 1580 C C . ASN A 1 200 ? 131.325 265.718 26.696 1.00 81.39 200 ASN A C 1
ATOM 1581 O O . ASN A 1 200 ? 130.963 264.570 26.936 1.00 93.79 200 ASN A O 1
ATOM 1586 N N . GLU A 1 201 ? 130.478 266.712 26.483 1.00 84.46 201 GLU A N 1
ATOM 1587 C CA . GLU A 1 201 ? 129.032 266.569 26.656 1.00 92.77 201 GLU A CA 1
ATOM 1588 C C . GLU A 1 201 ? 128.447 265.360 25.921 1.00 90.88 201 GLU A C 1
ATOM 1589 O O . GLU A 1 201 ? 127.732 264.548 26.513 1.00 94.49 201 GLU A O 1
ATOM 1595 N N . SER A 1 202 ? 128.726 265.258 24.626 1.00 86.41 202 SER A N 1
ATOM 1596 C CA . SER A 1 202 ? 128.187 264.156 23.827 1.00 85.11 202 SER A CA 1
ATOM 1597 C C . SER A 1 202 ? 128.707 262.819 24.353 1.00 92.36 202 SER A C 1
ATOM 1598 O O . SER A 1 202 ? 127.962 261.842 24.417 1.00 87.32 202 SER A O 1
ATOM 1601 N N . PHE A 1 203 ? 129.967 262.793 24.779 1.00 94.12 203 PHE A N 1
ATOM 1602 C CA . PHE A 1 203 ? 130.561 261.575 25.327 1.00 83.92 203 PHE A CA 1
ATOM 1603 C C . PHE A 1 203 ? 129.896 261.195 26.644 1.00 83.67 203 PHE A C 1
ATOM 1604 O O . PHE A 1 203 ? 129.628 260.022 26.897 1.00 86.73 203 PHE A O 1
ATOM 1612 N N . VAL A 1 204 ? 129.616 262.192 27.473 1.00 80.94 204 VAL A N 1
ATOM 1613 C CA . VAL A 1 204 ? 128.999 261.945 28.773 1.00 68.80 204 VAL A CA 1
ATOM 1614 C C . VAL A 1 204 ? 127.594 261.393 28.572 1.00 77.52 204 VAL A C 1
ATOM 1615 O O . VAL A 1 204 ? 127.151 260.515 29.324 1.00 91.51 204 VAL A O 1
ATOM 1619 N N . ILE A 1 205 ? 126.905 261.902 27.553 1.00 80.29 205 ILE A N 1
ATOM 1620 C CA . ILE A 1 205 ? 125.602 261.366 27.151 1.00 88.22 205 ILE A CA 1
ATOM 1621 C C . ILE A 1 205 ? 125.749 259.886 26.770 1.00 88.25 205 ILE A C 1
ATOM 1622 O O . ILE A 1 205 ? 125.137 259.012 27.393 1.00 74.31 205 ILE A O 1
ATOM 1627 N N . TYR A 1 206 ? 126.573 259.629 25.748 1.00 83.98 206 TYR A N 1
ATOM 1628 C CA . TYR A 1 206 ? 126.886 258.266 25.279 1.00 77.18 206 TYR A CA 1
ATOM 1629 C C . TYR A 1 206 ? 127.213 257.340 26.459 1.00 75.23 206 TYR A C 1
ATOM 1630 O O . TYR A 1 206 ? 126.683 256.229 26.565 1.00 74.49 206 TYR A O 1
ATOM 1639 N N . MET A 1 207 ? 128.068 257.816 27.342 1.00 76.27 207 MET A N 1
ATOM 1640 C CA . MET A 1 207 ? 128.434 257.009 28.493 1.00 85.49 207 MET A CA 1
ATOM 1641 C C . MET A 1 207 ? 127.211 256.684 29.335 1.00 83.68 207 MET A C 1
ATOM 1642 O O . MET A 1 207 ? 126.951 255.523 29.661 1.00 75.31 207 MET A O 1
ATOM 1647 N N . PHE A 1 208 ? 126.476 257.717 29.714 1.00 91.00 208 PHE A N 1
ATOM 1648 C CA . PHE A 1 208 ? 125.282 257.567 30.530 1.00 78.61 208 PHE A CA 1
ATOM 1649 C C . PHE A 1 208 ? 124.313 256.572 29.892 1.00 88.38 208 PHE A C 1
ATOM 1650 O O . PHE A 1 208 ? 123.851 255.640 30.556 1.00 109.61 208 PHE A O 1
ATOM 1658 N N . VAL A 1 209 ? 124.029 256.760 28.602 1.00 92.81 209 VAL A N 1
ATOM 1659 C CA . VAL A 1 209 ? 123.074 255.898 27.877 1.00 79.06 209 VAL A CA 1
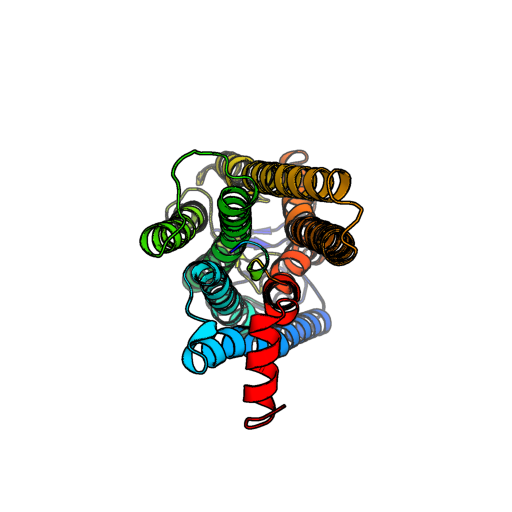ATOM 1660 C C . VAL A 1 209 ? 123.587 254.467 27.625 1.00 81.07 209 VAL A C 1
ATOM 1661 O O . VAL A 1 209 ? 122.934 253.488 27.997 1.00 90.28 209 VAL A O 1
ATOM 1665 N N . VAL A 1 210 ? 124.727 254.344 26.952 1.00 85.02 210 VAL A N 1
ATOM 1666 C CA . VAL A 1 210 ? 125.231 253.031 26.554 1.00 75.53 210 VAL A CA 1
ATOM 1667 C C . VAL A 1 210 ? 125.802 252.251 27.728 1.00 80.61 210 VAL A C 1
ATOM 1668 O O . VAL A 1 210 ? 125.658 251.031 27.787 1.00 111.86 210 VAL A O 1
ATOM 1672 N N . HIS A 1 211 ? 126.440 252.946 28.668 1.00 76.67 211 HIS A N 1
ATOM 1673 C CA . HIS A 1 211 ? 127.239 252.288 29.665 1.00 71.33 211 HIS A CA 1
ATOM 1674 C C . HIS A 1 211 ? 126.660 252.412 31.089 1.00 80.91 211 HIS A C 1
ATOM 1675 O O . HIS A 1 211 ? 127.307 252.049 32.097 1.00 76.67 211 HIS A O 1
ATOM 1682 N N . PHE A 1 212 ? 125.430 252.902 31.179 1.00 84.07 212 PHE A N 1
ATOM 1683 C CA . PHE A 1 212 ? 124.701 252.842 32.461 1.00 77.98 212 PHE A CA 1
ATOM 1684 C C . PHE A 1 212 ? 123.231 252.392 32.321 1.00 86.79 212 PHE A C 1
ATOM 1685 O O . PHE A 1 212 ? 122.853 251.369 32.886 1.00 99.99 212 PHE A O 1
ATOM 1693 N N . ILE A 1 213 ? 122.400 253.125 31.571 1.00 90.51 213 ILE A N 1
ATOM 1694 C CA . ILE A 1 213 ? 120.969 252.734 31.481 1.00 85.88 213 ILE A CA 1
ATOM 1695 C C . ILE A 1 213 ? 120.742 251.425 30.721 1.00 93.61 213 ILE A C 1
ATOM 1696 O O . ILE A 1 213 ? 119.826 250.669 31.062 1.00 115.16 213 ILE A O 1
ATOM 1701 N N . ILE A 1 214 ? 121.558 251.147 29.709 1.00 78.54 214 ILE A N 1
ATOM 1702 C CA . ILE A 1 214 ? 121.421 249.870 28.987 1.00 74.63 214 ILE A CA 1
ATOM 1703 C C . ILE A 1 214 ? 121.784 248.696 29.900 1.00 79.61 214 ILE A C 1
ATOM 1704 O O . ILE A 1 214 ? 120.949 247.816 30.129 1.00 88.52 214 ILE A O 1
ATOM 1709 N N . PRO A 1 215 ? 123.016 248.680 30.433 1.00 75.55 215 PRO A N 1
ATOM 1710 C CA . PRO A 1 215 ? 123.329 247.682 31.463 1.00 73.61 215 PRO A CA 1
ATOM 1711 C C . PRO A 1 215 ? 122.224 247.506 32.499 1.00 72.46 215 PRO A C 1
ATOM 1712 O O . PRO A 1 215 ? 121.796 246.385 32.761 1.00 87.70 215 PRO A O 1
ATOM 1716 N N . LEU A 1 216 ? 121.765 248.614 33.070 1.00 83.50 216 LEU A N 1
ATOM 1717 C CA . LEU A 1 216 ? 120.753 248.586 34.132 1.00 73.68 216 LEU A CA 1
ATOM 1718 C C . LEU A 1 216 ? 119.469 247.908 33.663 1.00 81.88 216 LEU A C 1
ATOM 1719 O O . LEU A 1 216 ? 118.898 247.068 34.346 1.00 80.54 216 LEU A O 1
ATOM 1724 N N . ILE A 1 217 ? 119.010 248.280 32.480 1.00 76.87 217 ILE A N 1
ATOM 1725 C CA . ILE A 1 217 ? 117.817 247.653 31.906 1.00 78.41 217 ILE A CA 1
ATOM 1726 C C . ILE A 1 217 ? 118.002 246.140 31.689 1.00 85.19 217 ILE A C 1
ATOM 1727 O O . ILE A 1 217 ? 117.153 245.334 32.093 1.00 75.05 217 ILE A O 1
ATOM 1732 N N . VAL A 1 218 ? 119.101 245.766 31.037 1.00 76.37 218 VAL A N 1
ATOM 1733 C CA . VAL A 1 218 ? 119.388 244.357 30.758 1.00 66.18 218 VAL A CA 1
ATOM 1734 C C . VAL A 1 218 ? 119.440 243.544 32.048 1.00 63.27 218 VAL A C 1
ATOM 1735 O O . VAL A 1 218 ? 118.773 242.501 32.157 1.00 71.09 218 VAL A O 1
ATOM 1739 N N . ILE A 1 219 ? 120.216 244.013 33.025 1.00 66.23 219 ILE A N 1
ATOM 1740 C CA . ILE A 1 219 ? 120.288 243.332 34.317 1.00 63.87 219 ILE A CA 1
ATOM 1741 C C . ILE A 1 219 ? 118.889 243.158 34.908 1.00 66.81 219 ILE A C 1
ATOM 1742 O O . ILE A 1 219 ? 118.509 242.054 35.295 1.00 85.11 219 ILE A O 1
ATOM 1747 N N . PHE A 1 220 ? 118.123 244.241 34.969 1.00 71.11 220 PHE A N 1
ATOM 1748 C CA . PHE A 1 220 ? 116.772 244.197 35.563 1.00 72.18 220 PHE A CA 1
ATOM 1749 C C . PHE A 1 220 ? 115.844 243.271 34.782 1.00 73.14 220 PHE A C 1
ATOM 1750 O O . PHE A 1 220 ? 115.094 242.489 35.357 1.00 77.11 220 PHE A O 1
ATOM 1758 N N . PHE A 1 221 ? 115.903 243.348 33.460 1.00 68.12 221 PHE A N 1
ATOM 1759 C CA . PHE A 1 221 ? 115.087 242.466 32.635 1.00 73.59 221 PHE A CA 1
ATOM 1760 C C . PHE A 1 221 ? 115.476 241.001 32.824 1.00 87.93 221 PHE A C 1
ATOM 1761 O O . PHE A 1 221 ? 114.651 240.181 33.231 1.00 97.10 221 PHE A O 1
ATOM 1769 N N . CYS A 1 222 ? 116.731 240.676 32.525 1.00 73.92 222 CYS A N 1
ATOM 1770 C CA . CYS A 1 222 ? 117.220 239.300 32.667 1.00 71.96 222 CYS A CA 1
ATOM 1771 C C . CYS A 1 222 ? 116.915 238.676 34.048 1.00 70.45 222 CYS A C 1
ATOM 1772 O O . CYS A 1 222 ? 116.277 237.612 34.124 1.00 76.80 222 CYS A O 1
ATOM 1775 N N . TYR A 1 223 ? 117.369 239.315 35.128 1.00 68.29 223 TYR A N 1
ATOM 1776 C CA . TYR A 1 223 ? 117.088 238.768 36.468 1.00 67.21 223 TYR A CA 1
ATOM 1777 C C . TYR A 1 223 ? 115.586 238.828 36.805 1.00 74.28 223 TYR A C 1
ATOM 1778 O O . TYR A 1 223 ? 115.061 237.943 37.465 1.00 84.58 223 TYR A O 1
ATOM 1787 N N . GLY A 1 224 ? 114.894 239.839 36.296 1.00 74.31 224 GLY A N 1
ATOM 1788 C CA . GLY A 1 224 ? 113.438 239.932 36.470 1.00 69.34 224 GLY A CA 1
ATOM 1789 C C . GLY A 1 224 ? 112.706 238.715 35.925 1.00 75.05 224 GLY A C 1
ATOM 1790 O O . GLY A 1 224 ? 111.861 238.130 36.612 1.00 76.96 224 GLY A O 1
ATOM 1791 N N . GLN A 1 225 ? 113.039 238.332 34.692 1.00 70.41 225 GLN A N 1
ATOM 1792 C CA . GLN A 1 225 ? 112.501 237.110 34.080 1.00 82.08 225 GLN A CA 1
ATOM 1793 C C . GLN A 1 225 ? 112.924 235.861 34.856 1.00 82.29 225 GLN A C 1
ATOM 1794 O O . GLN A 1 225 ? 112.109 234.974 35.108 1.00 105.01 225 GLN A O 1
ATOM 1800 N N . LEU A 1 226 ? 114.201 235.795 35.222 1.00 80.46 226 LEU A N 1
ATOM 1801 C CA . LEU A 1 226 ? 114.742 234.623 35.919 1.00 75.11 226 LEU A CA 1
ATOM 1802 C C . LEU A 1 226 ? 113.943 234.384 37.195 1.00 76.55 226 LEU A C 1
ATOM 1803 O O . LEU A 1 226 ? 113.429 233.287 37.417 1.00 97.96 226 LEU A O 1
ATOM 1808 N N . VAL A 1 227 ? 113.812 235.422 38.017 1.00 74.42 227 VAL A N 1
ATOM 1809 C CA . VAL A 1 227 ? 113.044 235.309 39.255 1.00 79.66 227 VAL A CA 1
ATOM 1810 C C . VAL A 1 227 ? 111.609 234.891 38.955 1.00 80.53 227 VAL A C 1
ATOM 1811 O O . VAL A 1 227 ? 111.031 234.073 39.666 1.00 104.18 227 VAL A O 1
ATOM 1815 N N . PHE A 1 228 ? 111.042 235.437 37.889 1.00 80.49 228 PHE A N 1
ATOM 1816 C CA . PHE A 1 228 ? 109.683 235.061 37.501 1.00 83.20 228 PHE A CA 1
ATOM 1817 C C . PHE A 1 228 ? 109.584 233.569 37.164 1.00 87.49 228 PHE A C 1
ATOM 1818 O O . PHE A 1 228 ? 108.693 232.867 37.652 1.00 84.97 228 PHE A O 1
ATOM 1826 N N . THR A 1 229 ? 110.501 233.097 36.325 1.00 75.79 229 THR A N 1
ATOM 1827 C CA . THR A 1 229 ? 110.526 231.691 35.927 1.00 73.17 229 THR A CA 1
ATOM 1828 C C . THR A 1 229 ? 110.637 230.769 37.132 1.00 81.02 229 THR A C 1
ATOM 1829 O O . THR A 1 229 ? 109.869 229.828 37.265 1.00 80.75 229 THR A O 1
ATOM 1833 N N . VAL A 1 230 ? 111.581 231.059 38.014 1.00 73.27 230 VAL A N 1
ATOM 1834 C CA . VAL A 1 230 ? 111.838 230.224 39.197 1.00 68.04 230 VAL A CA 1
ATOM 1835 C C . VAL A 1 230 ? 110.631 230.215 40.149 1.00 69.66 230 VAL A C 1
ATOM 1836 O O . VAL A 1 230 ? 110.199 229.154 40.610 1.00 76.50 230 VAL A O 1
ATOM 1840 N N . LYS A 1 231 ? 110.075 231.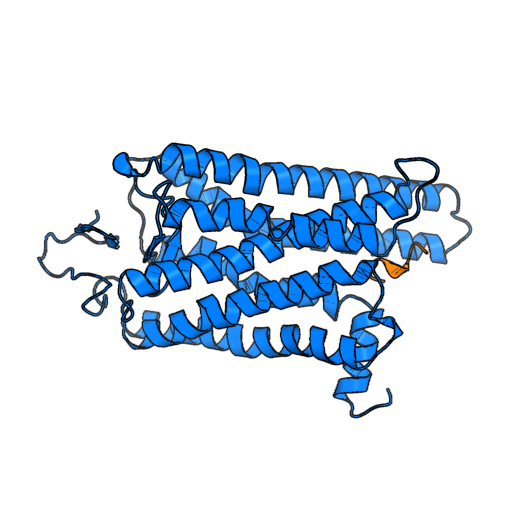396 40.415 1.00 79.03 231 LYS A N 1
ATOM 1841 C CA . LYS A 1 231 ? 108.877 231.534 41.264 1.00 76.51 231 LYS A CA 1
ATOM 1842 C C . LYS A 1 231 ? 107.718 230.700 40.727 1.00 88.76 231 LYS A C 1
ATOM 1843 O O . LYS A 1 231 ? 106.966 230.080 41.491 1.00 110.16 231 LYS A O 1
ATOM 1849 N N . GLU A 1 232 ? 107.574 230.714 39.404 1.00 81.62 232 GLU A N 1
ATOM 1850 C CA . GLU A 1 232 ? 106.492 230.015 38.719 1.00 81.80 232 GLU A CA 1
ATOM 1851 C C . GLU A 1 232 ? 106.641 228.509 38.876 1.00 99.67 232 GLU A C 1
ATOM 1852 O O . GLU A 1 232 ? 105.696 227.824 39.265 1.00 105.76 232 GLU A O 1
ATOM 1858 N N . ALA A 1 233 ? 107.834 228.006 38.568 1.00 96.69 233 ALA A N 1
ATOM 1859 C CA . ALA A 1 233 ? 108.135 226.583 38.710 1.00 67.33 233 ALA A CA 1
ATOM 1860 C C . ALA A 1 233 ? 107.852 226.099 40.124 1.00 71.67 233 ALA A C 1
ATOM 1861 O O . ALA A 1 233 ? 107.186 225.077 40.304 1.00 83.54 233 ALA A O 1
ATOM 1863 N N . ALA A 1 234 ? 108.353 226.833 41.120 1.00 72.91 234 ALA A N 1
ATOM 1864 C CA . ALA A 1 234 ? 108.151 226.470 42.536 1.00 76.58 234 ALA A CA 1
ATOM 1865 C C . ALA A 1 234 ? 106.669 226.417 42.884 1.00 78.53 234 ALA A C 1
ATOM 1866 O O . ALA A 1 234 ? 106.213 225.478 43.525 1.00 86.17 234 ALA A O 1
ATOM 1868 N N . ALA A 1 235 ? 105.925 227.424 42.433 1.00 105.24 235 ALA A N 1
ATOM 1869 C CA . ALA A 1 235 ? 104.462 227.485 42.624 1.00 88.43 235 ALA A CA 1
ATOM 1870 C C . ALA A 1 235 ? 103.749 226.239 42.128 1.00 92.04 235 ALA A C 1
ATOM 1871 O O . ALA A 1 235 ? 102.753 225.811 42.711 1.00 94.10 235 ALA A O 1
ATOM 1873 N N . GLN A 1 236 ? 104.240 225.675 41.030 1.00 87.36 236 GLN A N 1
ATOM 1874 C CA . GLN A 1 236 ? 103.636 224.467 40.464 1.00 88.70 236 GLN A CA 1
ATOM 1875 C C . GLN A 1 236 ? 104.218 223.161 41.033 1.00 96.53 236 GLN A C 1
ATOM 1876 O O . GLN A 1 236 ? 103.785 222.078 40.657 1.00 116.15 236 GLN A O 1
ATOM 1882 N N . GLN A 1 237 ? 105.187 223.269 41.939 1.00 81.29 237 GLN A N 1
ATOM 1883 C CA . GLN A 1 237 ? 105.879 222.094 42.477 1.00 78.91 237 GLN A CA 1
ATOM 1884 C C . GLN A 1 237 ? 106.033 222.191 43.992 1.00 80.52 237 GLN A C 1
ATOM 1885 O O . GLN A 1 237 ? 107.048 221.808 44.556 1.00 80.96 237 GLN A O 1
ATOM 1891 N N . GLN A 1 238 ? 104.991 222.689 44.640 1.00 79.68 238 GLN A N 1
ATOM 1892 C CA . GLN A 1 238 ? 105.012 222.972 46.070 1.00 74.95 238 GLN A CA 1
ATOM 1893 C C . GLN A 1 238 ? 105.222 221.750 46.948 1.00 77.03 238 GLN A C 1
ATOM 1894 O O . GLN A 1 238 ? 105.434 221.890 48.148 1.00 92.82 238 GLN A O 1
ATOM 1900 N N . GLU A 1 239 ? 105.106 220.556 46.373 1.00 83.07 239 GLU A N 1
ATOM 1901 C CA . GLU A 1 239 ? 105.389 219.315 47.111 1.00 83.71 239 GLU A CA 1
ATOM 1902 C C . GLU A 1 239 ? 106.891 219.143 47.387 1.00 97.53 239 GLU A C 1
ATOM 1903 O O . GLU A 1 239 ? 107.282 218.414 48.303 1.00 101.01 239 GLU A O 1
ATOM 1909 N N . SER A 1 240 ? 107.719 219.838 46.608 1.00 89.66 240 SER A N 1
ATOM 1910 C CA . SER A 1 240 ? 109.181 219.752 46.735 1.00 75.94 240 SER A CA 1
ATOM 1911 C C . SER A 1 240 ? 109.751 220.878 47.595 1.00 78.93 240 SER A C 1
ATOM 1912 O O . SER A 1 240 ? 109.842 222.016 47.137 1.00 95.74 240 SER A O 1
ATOM 1915 N N . ALA A 1 241 ? 110.150 220.557 48.827 1.00 83.25 241 ALA A N 1
ATOM 1916 C CA . ALA A 1 241 ? 110.756 221.562 49.725 1.00 83.04 241 ALA A CA 1
ATOM 1917 C C . ALA A 1 241 ? 112.084 222.099 49.164 1.00 92.89 241 ALA A C 1
ATOM 1918 O O . ALA A 1 241 ? 112.446 223.258 49.395 1.00 105.47 241 ALA A O 1
ATOM 1920 N N . THR A 1 242 ? 112.795 221.238 48.435 1.00 91.40 242 THR A N 1
ATOM 1921 C CA . THR A 1 242 ? 114.044 221.599 47.760 1.00 80.75 242 THR A CA 1
ATOM 1922 C C . THR A 1 242 ? 113.832 222.751 46.796 1.00 85.29 242 THR A C 1
ATOM 1923 O O . THR A 1 242 ? 114.579 223.731 46.800 1.00 95.18 242 THR A O 1
ATOM 1927 N N . THR A 1 243 ? 112.810 222.618 45.960 1.00 82.23 243 THR A N 1
ATOM 1928 C CA . THR A 1 243 ? 112.488 223.625 44.951 1.00 79.51 243 THR A CA 1
ATOM 1929 C C . THR A 1 243 ? 112.071 224.949 45.610 1.00 82.32 243 THR A C 1
ATOM 1930 O O . THR A 1 243 ? 112.375 226.037 45.109 1.00 82.29 243 THR A O 1
ATOM 1934 N N . GLN A 1 244 ? 111.396 224.851 46.752 1.00 77.88 244 GLN A N 1
ATOM 1935 C CA . GLN A 1 244 ? 110.989 226.042 47.495 1.00 82.15 244 GLN A CA 1
ATOM 1936 C C . GLN A 1 244 ? 112.216 226.759 48.043 1.00 74.41 244 GLN A C 1
ATOM 1937 O O . GLN A 1 244 ? 112.313 227.987 47.978 1.00 98.23 244 GLN A O 1
ATOM 1943 N N . LYS A 1 245 ? 113.152 225.981 48.577 1.00 77.10 245 LYS A N 1
ATOM 1944 C CA . LYS A 1 245 ? 114.435 226.517 49.043 1.00 79.85 245 LYS A CA 1
ATOM 1945 C C . LYS A 1 245 ? 115.183 227.175 47.885 1.00 71.67 245 LYS A C 1
ATOM 1946 O O . LYS A 1 245 ? 115.570 228.335 47.965 1.00 87.75 245 LYS A O 1
ATOM 1952 N N . ALA A 1 246 ? 115.334 226.443 46.789 1.00 64.66 246 ALA A N 1
ATOM 1953 C CA . ALA A 1 246 ? 116.030 226.959 45.607 1.00 65.04 246 ALA A CA 1
ATOM 1954 C C . ALA A 1 246 ? 115.463 228.294 45.156 1.00 77.81 246 ALA A C 1
ATOM 1955 O O . ALA A 1 246 ? 116.207 229.193 44.769 1.00 88.27 246 ALA A O 1
ATOM 1957 N N . GLU A 1 247 ? 114.141 228.408 45.198 1.00 78.04 247 GLU A N 1
ATOM 1958 C CA . GLU A 1 247 ? 113.455 229.639 44.799 1.00 84.64 247 GLU A CA 1
ATOM 1959 C C . GLU A 1 247 ? 113.839 230.801 45.712 1.00 80.26 247 GLU A C 1
ATOM 1960 O O . GLU A 1 247 ? 114.281 231.852 45.239 1.00 98.28 247 GLU A O 1
ATOM 1966 N N . LYS A 1 248 ? 113.668 230.603 47.017 1.00 83.79 248 LYS A N 1
ATOM 1967 C CA . LYS A 1 248 ? 114.000 231.634 48.010 1.00 77.80 248 LYS A CA 1
ATOM 1968 C C . LYS A 1 248 ? 115.441 232.119 47.861 1.00 84.80 248 LYS A C 1
ATOM 1969 O O . LYS A 1 248 ? 115.701 233.326 47.856 1.00 86.81 248 LYS A O 1
ATOM 1975 N N . GLU A 1 249 ? 116.362 231.170 47.711 1.00 91.53 249 GLU A N 1
ATOM 1976 C CA . GLU A 1 249 ? 117.795 231.474 47.635 1.00 90.44 249 GLU A CA 1
ATOM 1977 C C . GLU A 1 249 ? 118.166 232.163 46.308 1.00 79.69 249 GLU A C 1
ATOM 1978 O O . GLU A 1 249 ? 118.997 233.065 46.264 1.00 92.91 249 GLU A O 1
ATOM 1984 N N . VAL A 1 250 ? 117.545 231.741 45.224 1.00 67.87 250 VAL A N 1
ATOM 1985 C CA . VAL A 1 250 ? 117.780 232.395 43.933 1.00 65.88 250 VAL A CA 1
ATOM 1986 C C . VAL A 1 250 ? 117.266 233.831 43.956 1.00 73.12 250 VAL A C 1
ATOM 1987 O O . VAL A 1 250 ? 117.843 234.733 43.333 1.00 78.16 250 VAL A O 1
ATOM 1991 N N . THR A 1 251 ? 116.158 234.028 44.658 1.00 75.03 251 THR A N 1
ATOM 1992 C CA . THR A 1 251 ? 115.585 235.360 44.819 1.00 75.94 251 THR A CA 1
ATOM 1993 C C . THR A 1 251 ? 116.494 236.250 45.654 1.00 73.90 251 THR A C 1
ATOM 1994 O O . THR A 1 251 ? 116.713 237.408 45.322 1.00 84.38 251 THR A O 1
ATOM 1998 N N . ARG A 1 252 ? 117.015 235.703 46.743 1.00 77.24 252 ARG A N 1
ATOM 1999 C CA . ARG A 1 252 ? 117.872 236.465 47.659 1.00 71.04 252 ARG A CA 1
ATOM 2000 C C . ARG A 1 252 ? 119.121 236.964 46.918 1.00 80.72 252 ARG A C 1
ATOM 2001 O O . ARG A 1 252 ? 119.500 238.138 47.032 1.00 82.20 252 ARG A O 1
ATOM 2009 N N . MET A 1 253 ? 119.728 236.081 46.127 1.00 70.78 253 MET A N 1
ATOM 2010 C CA . MET A 1 253 ? 120.947 236.423 45.398 1.00 62.08 253 MET A CA 1
ATOM 2011 C C . MET A 1 253 ? 120.710 237.520 44.383 1.00 69.60 253 MET A C 1
ATOM 2012 O O . MET A 1 253 ? 121.544 238.399 44.178 1.00 82.03 253 MET A O 1
ATOM 2017 N N . VAL A 1 254 ? 119.584 237.448 43.713 1.00 62.98 254 VAL A N 1
ATOM 2018 C CA . VAL A 1 254 ? 119.250 238.470 42.736 1.00 64.48 254 VAL A CA 1
ATOM 2019 C C . VAL A 1 254 ? 119.092 239.845 43.394 1.00 69.22 254 VAL A C 1
ATOM 2020 O O . VAL A 1 254 ? 119.648 240.849 42.934 1.00 85.69 254 VAL A O 1
ATOM 2024 N N . ILE A 1 255 ? 118.342 239.894 44.471 1.00 68.08 255 ILE A N 1
ATOM 2025 C CA . ILE A 1 255 ? 118.211 241.149 45.199 1.00 68.85 255 ILE A CA 1
ATOM 2026 C C . ILE A 1 255 ? 119.593 241.722 45.562 1.00 83.53 255 ILE A C 1
ATOM 2027 O O . ILE A 1 255 ? 119.889 242.892 45.267 1.00 90.40 255 ILE A O 1
ATOM 2032 N N . ILE A 1 256 ? 120.429 240.893 46.187 1.00 67.98 256 ILE A N 1
ATOM 2033 C CA . ILE A 1 256 ? 121.806 241.276 46.493 1.00 59.81 256 ILE A CA 1
ATOM 2034 C C . ILE A 1 256 ? 122.553 241.789 45.250 1.00 63.18 256 ILE A C 1
ATOM 2035 O O . ILE A 1 256 ? 123.109 242.890 45.256 1.00 67.58 256 ILE A O 1
ATOM 2040 N N . MET A 1 257 ? 122.538 241.004 44.171 1.00 59.29 257 MET A N 1
ATOM 2041 C CA . MET A 1 257 ? 123.308 241.356 42.960 1.00 54.75 257 MET A CA 1
ATOM 2042 C C . MET A 1 257 ? 122.880 242.699 42.402 1.00 61.33 257 MET A C 1
ATOM 2043 O O . MET A 1 257 ? 123.714 243.564 42.067 1.00 73.28 257 MET A O 1
ATOM 2048 N N . VAL A 1 258 ? 121.567 242.854 42.305 1.00 64.75 258 VAL A N 1
ATOM 2049 C CA . VAL A 1 258 ? 120.952 244.081 41.807 1.00 63.25 258 VAL A CA 1
ATOM 2050 C C . VAL A 1 258 ? 121.206 245.272 42.736 1.00 68.87 258 VAL A C 1
ATOM 2051 O O . VAL A 1 258 ? 121.628 246.334 42.288 1.00 81.92 258 VAL A O 1
ATOM 2055 N N . ILE A 1 259 ? 120.968 245.098 44.031 1.00 65.17 259 ILE A N 1
ATOM 2056 C CA . ILE A 1 259 ? 121.263 246.164 44.994 1.00 62.89 259 ILE A CA 1
ATOM 2057 C C . ILE A 1 259 ? 122.741 246.547 45.009 1.00 71.69 259 ILE A C 1
ATOM 2058 O O . ILE A 1 259 ? 123.087 247.741 45.100 1.00 67.91 259 ILE A O 1
ATOM 2063 N N . ALA A 1 260 ? 123.602 245.532 44.956 1.00 59.36 260 ALA A N 1
ATOM 2064 C CA . ALA A 1 260 ? 125.044 245.744 44.826 1.00 57.39 260 ALA A CA 1
ATOM 2065 C C . ALA A 1 260 ? 125.391 246.531 43.562 1.00 64.65 260 ALA A C 1
ATOM 2066 O O . ALA A 1 260 ? 126.086 247.539 43.617 1.00 72.39 260 ALA A O 1
ATOM 2068 N N . PHE A 1 261 ? 124.874 246.096 42.424 1.00 73.20 261 PHE A N 1
ATOM 2069 C CA . PHE A 1 261 ? 125.127 246.829 41.181 1.00 64.37 261 PHE A CA 1
ATOM 2070 C C . PHE A 1 261 ? 124.771 248.304 41.307 1.00 61.96 261 PHE A C 1
ATOM 2071 O O . PHE A 1 261 ? 125.524 249.175 40.868 1.00 79.39 261 PHE A O 1
ATOM 2079 N N . LEU A 1 262 ? 123.605 248.575 41.881 1.00 64.26 262 LEU A N 1
ATOM 2080 C CA . LEU A 1 262 ? 123.148 249.954 42.043 1.00 65.27 262 LEU A CA 1
ATOM 2081 C C . LEU A 1 262 ? 124.104 250.753 42.932 1.00 65.37 262 LEU A C 1
ATOM 2082 O O . LEU A 1 262 ? 124.546 251.843 42.533 1.00 78.77 262 LEU A O 1
ATOM 2087 N N . ILE A 1 263 ? 124.429 250.215 44.117 1.00 64.12 263 ILE A N 1
ATOM 2088 C CA . ILE A 1 263 ? 125.387 250.871 45.011 1.00 60.68 263 ILE A CA 1
ATOM 2089 C C . ILE A 1 263 ? 126.661 251.265 44.271 1.00 63.14 263 ILE A C 1
ATOM 2090 O O . ILE A 1 263 ? 127.243 252.320 44.540 1.00 71.50 263 ILE A O 1
ATOM 2095 N N . CYS A 1 264 ? 127.065 250.433 43.313 1.00 64.13 264 CYS A N 1
ATOM 2096 C CA . CYS A 1 264 ? 128.304 250.643 42.571 1.00 59.47 264 CYS A CA 1
ATOM 2097 C C . CYS A 1 264 ? 128.230 251.791 41.575 1.00 62.69 264 CYS A C 1
ATOM 2098 O O . CYS A 1 264 ? 129.178 252.548 41.426 1.00 84.00 264 CYS A O 1
ATOM 2101 N N . TRP A 1 265 ? 127.119 251.915 40.868 1.00 68.93 265 TRP A N 1
ATOM 2102 C CA . TRP A 1 265 ? 127.060 252.864 39.725 1.00 72.33 265 TRP A CA 1
ATOM 2103 C C . TRP A 1 265 ? 126.063 254.025 39.844 1.00 78.44 265 TRP A C 1
ATOM 2104 O O . TRP A 1 265 ? 126.157 254.998 39.097 1.00 81.61 265 TRP A O 1
ATOM 2115 N N . LEU A 1 266 ? 125.117 253.945 40.771 1.00 77.26 266 LEU A N 1
ATOM 2116 C CA . LEU A 1 266 ? 124.124 255.020 40.903 1.00 69.27 266 LEU A CA 1
ATOM 2117 C C . LEU A 1 266 ? 124.695 256.363 41.367 1.00 73.12 266 LEU A C 1
ATOM 2118 O O . LEU A 1 266 ? 124.190 257.414 40.959 1.00 86.13 266 LEU A O 1
ATOM 2123 N N . PRO A 1 267 ? 125.733 256.338 42.224 1.00 67.03 267 PRO A N 1
ATOM 2124 C CA . PRO A 1 267 ? 126.404 257.583 42.614 1.00 65.63 267 PRO A CA 1
ATOM 2125 C C . PRO A 1 267 ? 127.174 258.237 41.473 1.00 79.40 267 PRO A C 1
ATOM 2126 O O . PRO A 1 267 ? 127.083 259.450 41.292 1.00 83.94 267 PRO A O 1
ATOM 2130 N N . TYR A 1 268 ? 127.931 257.445 40.717 1.00 73.88 268 TYR A N 1
ATOM 2131 C CA . TYR A 1 268 ? 128.643 257.970 39.548 1.00 66.30 268 TYR A CA 1
ATOM 2132 C C . TYR A 1 268 ? 127.655 258.586 38.564 1.00 80.07 268 TYR A C 1
ATOM 2133 O O . TYR A 1 268 ? 127.809 259.733 38.141 1.00 93.21 268 TYR A O 1
ATOM 2142 N N . ALA A 1 269 ? 126.626 257.819 38.223 1.00 92.09 269 ALA A N 1
ATOM 2143 C CA . ALA A 1 269 ? 125.582 258.284 37.309 1.00 89.47 269 ALA A CA 1
ATOM 2144 C C . ALA A 1 269 ? 124.804 259.445 37.920 1.00 93.75 269 ALA A C 1
ATOM 2145 O O . ALA A 1 269 ? 124.366 260.364 37.208 1.00 94.09 269 ALA A O 1
ATOM 2147 N N . GLY A 1 270 ? 124.651 259.390 39.243 1.00 89.05 270 GLY A N 1
ATOM 2148 C CA . GLY A 1 270 ? 123.937 260.416 40.007 1.00 79.32 270 GLY A CA 1
ATOM 2149 C C . GLY A 1 270 ? 124.570 261.798 39.928 1.00 77.19 270 GLY A C 1
ATOM 2150 O O . GLY A 1 270 ? 123.897 262.775 39.592 1.00 95.45 270 GLY A O 1
ATOM 2151 N N . VAL A 1 271 ? 125.864 261.887 40.227 1.00 69.26 271 VAL A N 1
ATOM 2152 C CA . VAL A 1 271 ? 126.554 263.181 40.187 1.00 71.69 271 VAL A CA 1
ATOM 2153 C C . VAL A 1 271 ? 126.803 263.629 38.737 1.00 81.08 271 VAL A C 1
ATOM 2154 O O . VAL A 1 271 ? 126.661 264.802 38.407 1.00 77.65 271 VAL A O 1
ATOM 2158 N N . ALA A 1 272 ? 127.158 262.695 37.865 1.00 83.35 272 ALA A N 1
ATOM 2159 C CA . ALA A 1 272 ? 127.407 263.046 36.466 1.00 82.31 272 ALA A CA 1
ATOM 2160 C C . ALA A 1 272 ? 126.187 263.728 35.873 1.00 93.39 272 ALA A C 1
ATOM 2161 O O . ALA A 1 272 ? 126.300 264.743 35.194 1.00 94.62 272 ALA A O 1
ATOM 2163 N N . PHE A 1 273 ? 125.018 263.163 36.147 1.00 99.79 273 PHE A N 1
ATOM 2164 C CA . PHE A 1 273 ? 123.750 263.747 35.698 1.00 103.60 273 PHE A CA 1
ATOM 2165 C C . PHE A 1 273 ? 123.567 265.133 36.313 1.00 98.95 273 PHE A C 1
ATOM 2166 O O . PHE A 1 273 ? 123.203 266.089 35.624 1.00 126.55 273 PHE A O 1
ATOM 2174 N N . TYR A 1 274 ? 123.844 265.227 37.612 1.00 100.83 274 TYR A N 1
ATOM 2175 C CA . TYR A 1 274 ? 123.704 266.482 38.361 1.00 100.73 274 TYR A CA 1
ATOM 2176 C C . TYR A 1 274 ? 124.652 267.585 37.858 1.00 98.61 274 TYR A C 1
ATOM 2177 O O . TYR A 1 274 ? 124.261 268.750 37.766 1.00 115.31 274 TYR A O 1
ATOM 2186 N N . ILE A 1 275 ? 125.890 267.215 37.536 1.00 97.38 275 ILE A N 1
ATOM 2187 C CA . ILE A 1 275 ? 126.862 268.171 36.984 1.00 88.31 275 ILE A CA 1
ATOM 2188 C C . ILE A 1 275 ? 126.494 268.543 35.548 1.00 102.09 275 ILE A C 1
ATOM 2189 O O . ILE A 1 275 ? 126.652 269.688 35.126 1.00 93.25 275 ILE A O 1
ATOM 2194 N N . PHE A 1 276 ? 126.009 267.571 34.789 1.00 114.85 276 PHE A N 1
ATOM 2195 C CA . PHE A 1 276 ? 125.574 267.839 33.428 1.00 106.61 276 PHE A CA 1
ATOM 2196 C C . PHE A 1 276 ? 124.430 268.840 33.466 1.00 125.54 276 PHE A C 1
ATOM 2197 O O . PHE A 1 276 ? 124.459 269.860 32.775 1.00 128.83 276 PHE A O 1
ATOM 2205 N N . THR A 1 277 ? 123.422 268.536 34.280 1.00 129.87 277 THR A N 1
ATOM 2206 C CA . THR A 1 277 ? 122.214 269.359 34.343 1.00 128.79 277 THR A CA 1
ATOM 2207 C C . THR A 1 277 ? 122.501 270.743 34.927 1.00 134.95 277 THR A C 1
ATOM 2208 O O . THR A 1 277 ? 121.952 271.740 34.469 1.00 163.01 277 THR A O 1
ATOM 2212 N N . HIS A 1 278 ? 123.368 270.798 35.933 1.00 147.78 278 HIS A N 1
ATOM 2213 C CA . HIS A 1 278 ? 123.779 272.069 36.527 1.00 145.25 278 HIS A CA 1
ATOM 2214 C C . HIS A 1 278 ? 125.223 272.335 36.104 1.00 139.48 278 HIS A C 1
ATOM 2215 O O . HIS A 1 278 ? 126.157 271.883 36.768 1.00 171.77 278 HIS A O 1
ATOM 2222 N N . GLN A 1 279 ? 125.411 273.051 34.995 1.00 149.55 279 GLN A N 1
ATOM 2223 C CA . GLN A 1 279 ? 126.771 273.348 34.513 1.00 160.77 279 GLN A CA 1
ATOM 2224 C C . GLN A 1 279 ? 127.413 274.523 35.264 1.00 156.82 279 GLN A C 1
ATOM 2225 O O . GLN A 1 279 ? 128.637 274.643 35.296 1.00 205.37 279 GLN A O 1
ATOM 2231 N N . GLY A 1 280 ? 126.595 275.373 35.880 1.00 110.46 280 GLY A N 1
ATOM 2232 C CA . GLY A 1 280 ? 127.107 276.546 36.598 1.00 127.44 280 GLY A CA 1
ATOM 2233 C C . GLY A 1 280 ? 127.739 276.240 37.949 1.00 145.89 280 GLY A C 1
ATOM 2234 O O . GLY A 1 280 ? 128.349 277.110 38.571 1.00 151.37 280 GLY A O 1
ATOM 2235 N N . SER A 1 281 ? 127.619 274.996 38.390 1.00 138.12 281 SER A N 1
ATOM 2236 C CA . SER A 1 281 ? 127.909 274.580 39.764 1.00 136.86 281 SER A CA 1
ATOM 2237 C C . SER A 1 281 ? 129.365 274.564 40.249 1.00 128.59 281 SER A C 1
ATOM 2238 O O . SER A 1 281 ? 130.303 274.688 39.473 1.00 157.26 281 SER A O 1
ATOM 2241 N N . ASP A 1 282 ? 129.518 274.392 41.558 1.00 103.52 282 ASP A N 1
ATOM 2242 C CA . ASP A 1 282 ? 130.826 274.267 42.233 1.00 112.09 282 ASP A CA 1
ATOM 2243 C C . ASP A 1 282 ? 130.913 272.898 42.916 1.00 117.35 282 ASP A C 1
ATOM 2244 O O . ASP A 1 282 ? 129.964 272.473 43.572 1.00 138.30 282 ASP A O 1
ATOM 2249 N N . PHE A 1 283 ? 132.061 272.230 42.779 1.00 140.90 283 PHE A N 1
ATOM 2250 C CA . PHE A 1 283 ? 132.230 270.846 43.251 1.00 93.95 283 PHE A CA 1
ATOM 2251 C C . PHE A 1 283 ? 133.576 270.599 43.908 1.00 88.93 283 PHE A C 1
ATOM 2252 O O . PHE A 1 283 ? 134.608 270.629 43.241 1.00 124.31 283 PHE A O 1
ATOM 2260 N N . GLY A 1 284 ? 133.554 270.289 45.199 1.00 97.36 284 GLY A N 1
ATOM 2261 C CA . GLY A 1 284 ? 134.784 270.049 45.952 1.00 101.01 284 GLY A CA 1
ATOM 2262 C C . GLY A 1 284 ? 135.585 268.856 45.451 1.00 105.93 284 GLY A C 1
ATOM 2263 O O . GLY A 1 284 ? 135.106 268.085 44.609 1.00 93.33 284 GLY A O 1
ATOM 2264 N N . PRO A 1 285 ? 136.830 268.712 45.941 1.00 88.08 285 PRO A N 1
ATOM 2265 C CA . PRO A 1 285 ? 137.627 267.534 45.619 1.00 73.32 285 PRO A CA 1
ATOM 2266 C C . PRO A 1 285 ? 137.109 266.276 46.325 1.00 81.17 285 PRO A C 1
ATOM 2267 O O . PRO A 1 285 ? 137.091 265.187 45.729 1.00 112.57 285 PRO A O 1
ATOM 2271 N N . ILE A 1 286 ? 136.696 266.437 47.587 1.00 85.22 286 ILE A N 1
ATOM 2272 C CA . ILE A 1 286 ? 136.227 265.318 48.423 1.00 87.98 286 ILE A CA 1
ATOM 2273 C C . ILE A 1 286 ? 134.854 264.837 47.963 1.00 88.77 286 ILE A C 1
ATOM 2274 O O . ILE A 1 286 ? 134.497 263.670 48.159 1.00 109.40 286 ILE A O 1
ATOM 2279 N N . PHE A 1 287 ? 134.077 265.748 47.380 1.00 85.98 287 PHE A N 1
ATOM 2280 C CA . PHE A 1 287 ? 132.763 265.405 46.828 1.00 78.05 287 PHE A CA 1
ATOM 2281 C C . PHE A 1 287 ? 132.930 264.533 45.591 1.00 81.55 287 PHE A C 1
ATOM 2282 O O . PHE A 1 287 ? 132.193 263.558 45.399 1.00 93.44 287 PHE A O 1
ATOM 2290 N N . MET A 1 288 ? 133.918 264.874 44.769 1.00 93.51 288 MET A N 1
ATOM 2291 C CA . MET A 1 288 ? 134.149 264.164 43.509 1.00 88.31 288 MET A CA 1
ATOM 2292 C C . MET A 1 288 ? 134.686 262.755 43.730 1.00 97.64 288 MET A C 1
ATOM 2293 O O . MET A 1 288 ? 134.445 261.867 42.901 1.00 102.21 288 MET A O 1
ATOM 2298 N N . THR A 1 289 ? 135.386 262.548 44.848 1.00 95.01 289 THR A N 1
ATOM 2299 C CA . THR A 1 289 ? 135.899 261.212 45.207 1.00 88.09 289 THR A CA 1
ATOM 2300 C C . THR A 1 289 ? 134.791 260.232 45.674 1.00 81.65 289 THR A C 1
ATOM 2301 O O . THR A 1 289 ? 135.004 259.022 45.652 1.00 106.94 289 THR A O 1
ATOM 2305 N N . ILE A 1 290 ? 133.620 260.730 46.081 1.00 74.31 290 ILE A N 1
ATOM 2306 C CA . ILE A 1 290 ? 132.552 259.830 46.596 1.00 80.37 290 ILE A CA 1
ATOM 2307 C C . ILE A 1 290 ? 132.009 258.844 45.547 1.00 87.62 290 ILE A C 1
ATOM 2308 O O . ILE A 1 290 ? 131.887 257.642 45.809 1.00 79.54 290 ILE A O 1
ATOM 2313 N N . PRO A 1 291 ? 131.654 259.343 44.362 1.00 88.33 291 PRO A N 1
ATOM 2314 C CA . PRO A 1 291 ? 131.240 258.356 43.363 1.00 76.83 291 PRO A CA 1
ATOM 2315 C C . PRO A 1 291 ? 132.312 257.291 43.136 1.00 81.57 291 PRO A C 1
ATOM 2316 O O . PRO A 1 291 ? 131.998 256.101 43.082 1.00 81.89 291 PRO A O 1
ATOM 2320 N N . ALA A 1 292 ? 133.564 257.726 43.040 1.00 79.01 292 ALA A N 1
ATOM 2321 C CA . ALA A 1 292 ? 134.694 256.817 42.863 1.00 74.55 292 ALA A CA 1
ATOM 2322 C C . ALA A 1 292 ? 134.772 255.803 44.002 1.00 64.86 292 ALA A C 1
ATOM 2323 O O . ALA A 1 292 ? 134.936 254.608 43.790 1.00 75.33 292 ALA A O 1
ATOM 2325 N N . PHE A 1 293 ? 134.638 256.281 45.229 1.00 68.11 293 PHE A N 1
ATOM 2326 C CA . PHE A 1 293 ? 134.804 255.407 46.409 1.00 69.61 293 PHE A CA 1
ATOM 2327 C C . PHE A 1 293 ? 133.924 254.171 46.297 1.00 69.98 293 PHE A C 1
ATOM 2328 O O . PHE A 1 293 ? 134.346 253.055 46.610 1.00 91.78 293 PHE A O 1
ATOM 2336 N N . PHE A 1 294 ? 132.694 254.389 45.852 1.00 68.55 294 PHE A N 1
ATOM 2337 C CA . PHE A 1 294 ? 131.728 253.305 45.713 1.00 69.10 294 PHE A CA 1
ATOM 2338 C C . PHE A 1 294 ? 132.103 252.356 44.591 1.00 71.32 294 PHE A C 1
ATOM 2339 O O . PHE A 1 294 ? 132.132 251.133 44.811 1.00 86.06 294 PHE A O 1
ATOM 2347 N N . ALA A 1 295 ? 132.418 252.908 43.414 1.00 63.60 295 ALA A N 1
ATOM 2348 C CA . ALA A 1 295 ? 132.716 252.087 42.222 1.00 65.63 295 ALA A CA 1
ATOM 2349 C C . ALA A 1 295 ? 133.969 251.217 42.398 1.00 75.04 295 ALA A C 1
ATOM 2350 O O . ALA A 1 295 ? 134.015 250.048 41.970 1.00 110.18 295 ALA A O 1
ATOM 2352 N N . LYS A 1 296 ? 134.979 251.799 43.040 1.00 88.09 296 LYS A N 1
ATOM 2353 C CA . LYS A 1 296 ? 136.266 251.139 43.210 1.00 66.06 296 LYS A CA 1
ATOM 2354 C C . LYS A 1 296 ? 136.163 250.002 44.205 1.00 57.05 296 LYS A C 1
ATOM 2355 O O . LYS A 1 296 ? 136.735 248.940 43.990 1.00 77.06 296 LYS A O 1
ATOM 2361 N N . THR A 1 297 ? 135.399 250.196 45.270 1.00 57.73 297 THR A N 1
ATOM 2362 C CA . THR A 1 297 ? 135.295 249.166 46.324 1.00 56.85 297 THR A CA 1
ATOM 2363 C C . THR A 1 297 ? 134.619 247.880 45.835 1.00 65.26 297 THR A C 1
ATOM 2364 O O . THR A 1 297 ? 134.588 246.849 46.568 1.00 66.96 297 THR A O 1
ATOM 2368 N N . SER A 1 298 ? 134.082 247.938 44.621 1.00 52.70 298 SER A N 1
ATOM 2369 C CA . SER A 1 298 ? 133.454 246.785 44.001 1.00 59.28 298 SER A CA 1
ATOM 2370 C C . SER A 1 298 ? 134.508 245.729 43.705 1.00 58.12 298 SER A C 1
ATOM 2371 O O . SER A 1 298 ? 134.194 244.545 43.583 1.00 71.49 298 SER A O 1
ATOM 2374 N N . ALA A 1 299 ? 135.762 246.159 43.594 1.00 56.78 299 ALA A N 1
ATOM 2375 C CA . ALA A 1 299 ? 136.853 245.210 43.350 1.00 58.97 299 ALA A CA 1
ATOM 2376 C C . ALA A 1 299 ? 136.951 244.220 44.485 1.00 58.41 299 ALA A C 1
ATOM 2377 O O . ALA A 1 299 ? 137.350 243.073 44.283 1.00 83.49 299 ALA A O 1
ATOM 2379 N N . VAL A 1 300 ? 136.603 244.669 45.691 1.00 59.22 300 VAL A N 1
ATOM 2380 C CA . VAL A 1 300 ? 136.494 243.778 46.803 1.00 58.21 300 VAL A CA 1
ATOM 2381 C C . VAL A 1 300 ? 135.138 243.078 46.816 1.00 63.55 300 VAL A C 1
ATOM 2382 O O . VAL A 1 300 ? 135.091 241.846 46.875 1.00 82.27 300 VAL A O 1
ATOM 2386 N N . TYR A 1 301 ? 134.035 243.830 46.744 1.00 57.83 301 TYR A N 1
ATOM 2387 C CA . TYR A 1 301 ? 132.717 243.210 47.030 1.00 63.33 301 TYR A CA 1
ATOM 2388 C C . TYR A 1 301 ? 132.056 242.413 45.901 1.00 70.27 301 TYR A C 1
ATOM 2389 O O . TYR A 1 301 ? 131.283 241.476 46.181 1.00 78.18 301 TYR A O 1
ATOM 2398 N N . ASN A 1 302 ? 132.339 242.759 44.642 1.00 63.18 302 ASN A N 1
ATOM 2399 C CA . ASN A 1 302 ? 131.842 241.957 43.540 1.00 58.73 302 ASN A CA 1
ATOM 2400 C C . ASN A 1 302 ? 132.362 240.534 43.611 1.00 62.59 302 ASN A C 1
ATOM 2401 O O . ASN A 1 302 ? 131.578 239.610 43.461 1.00 72.14 302 ASN A O 1
ATOM 2406 N N . PRO A 1 303 ? 133.687 240.343 43.824 1.00 72.79 303 PRO A N 1
ATOM 2407 C CA . PRO A 1 303 ? 134.166 238.970 44.014 1.00 61.79 303 PRO A CA 1
ATOM 2408 C C . PRO A 1 303 ? 133.470 238.268 45.168 1.00 61.00 303 PRO A C 1
ATOM 2409 O O . PRO A 1 303 ? 133.172 237.076 45.063 1.00 82.52 303 PRO A O 1
ATOM 2413 N N . VAL A 1 304 ? 133.201 238.994 46.249 1.00 56.85 304 VAL A N 1
ATOM 2414 C CA . VAL A 1 304 ? 132.586 238.384 47.426 1.00 59.78 304 VAL A CA 1
ATOM 2415 C C . VAL A 1 304 ? 131.212 237.873 47.058 1.00 59.10 304 VAL A C 1
ATOM 2416 O O . VAL A 1 304 ? 130.863 236.726 47.295 1.00 70.78 304 VAL A O 1
ATOM 2420 N N . ILE A 1 305 ? 130.444 238.738 46.427 1.00 68.25 305 ILE A N 1
ATOM 2421 C CA . ILE A 1 305 ? 129.101 238.374 45.934 1.00 58.73 305 ILE A CA 1
ATOM 2422 C C . ILE A 1 305 ? 129.093 237.322 44.827 1.00 59.63 305 ILE A C 1
ATOM 2423 O O . ILE A 1 305 ? 128.370 236.343 44.922 1.00 68.88 305 ILE A O 1
ATOM 2428 N N . TYR A 1 306 ? 129.878 237.526 43.780 1.00 60.64 306 TYR A N 1
ATOM 2429 C CA . TYR A 1 306 ? 129.800 236.638 42.586 1.00 56.44 306 TYR A CA 1
ATOM 2430 C C . TYR A 1 306 ? 130.713 235.416 42.622 1.00 72.92 306 TYR A C 1
ATOM 2431 O O . TYR A 1 306 ? 130.630 234.560 41.713 1.00 76.14 306 TYR A O 1
ATOM 2440 N N . ILE A 1 307 ? 131.601 235.358 43.624 1.00 71.94 307 ILE A N 1
ATOM 2441 C CA . ILE A 1 307 ? 132.567 234.259 43.734 1.00 63.26 307 ILE A CA 1
ATOM 2442 C C . ILE A 1 307 ? 132.553 233.640 45.117 1.00 64.55 307 ILE A C 1
ATOM 2443 O O . ILE A 1 307 ? 132.158 232.495 45.278 1.00 76.14 307 ILE A O 1
ATOM 2448 N N . MET A 1 308 ? 132.931 234.383 46.140 1.00 59.12 308 MET A N 1
ATOM 2449 C CA . MET A 1 308 ? 132.955 233.788 47.487 1.00 69.92 308 MET A CA 1
ATOM 2450 C C . MET A 1 308 ? 131.588 233.283 47.950 1.00 75.27 308 MET A C 1
ATOM 2451 O O . MET A 1 308 ? 131.502 232.421 48.824 1.00 66.61 308 MET A O 1
ATOM 2456 N N . MET A 1 309 ? 130.518 233.830 47.389 1.00 62.68 309 MET A N 1
ATOM 2457 C CA . MET A 1 309 ? 129.167 233.359 47.721 1.00 68.66 309 MET A CA 1
ATOM 2458 C C . MET A 1 309 ? 128.691 232.341 46.706 1.00 71.37 309 MET A C 1
ATOM 2459 O O . MET A 1 309 ? 127.517 232.027 46.629 1.00 94.30 309 MET A O 1
ATOM 2464 N N . ASN A 1 310 ? 129.610 231.871 45.888 1.00 71.68 310 ASN A N 1
ATOM 2465 C CA . ASN A 1 310 ? 129.340 230.780 44.969 1.00 62.73 310 ASN A CA 1
ATOM 2466 C C . ASN A 1 310 ? 129.839 229.492 45.630 1.00 90.24 310 ASN A C 1
ATOM 2467 O O . ASN A 1 310 ? 131.036 229.313 45.865 1.00 97.60 310 ASN A O 1
ATOM 2472 N N . LYS A 1 311 ? 128.910 228.612 45.965 1.00 81.35 311 LYS A N 1
ATOM 2473 C CA . LYS A 1 311 ? 129.241 227.394 46.685 1.00 73.60 311 LYS A CA 1
ATOM 2474 C C . LYS A 1 311 ? 130.418 226.641 46.070 1.00 83.38 311 LYS A C 1
ATOM 2475 O O . LYS A 1 311 ? 131.285 226.149 46.786 1.00 90.86 311 LYS A O 1
ATOM 2481 N N . GLN A 1 312 ? 130.450 226.543 44.746 1.00 79.21 312 GLN A N 1
ATOM 2482 C CA . GLN A 1 312 ? 131.503 225.778 44.085 1.00 71.92 312 GLN A CA 1
ATOM 2483 C C . GLN A 1 312 ? 132.882 226.433 44.297 1.00 94.65 312 GLN A C 1
ATOM 2484 O O . GLN A 1 312 ? 133.767 225.832 44.916 1.00 125.00 312 GLN A O 1
ATOM 2490 N N . PHE A 1 313 ? 133.045 227.670 43.826 0.72 60.54 313 PHE A N 1
ATOM 2491 C CA . PHE A 1 313 ? 134.291 228.425 44.053 0.72 53.73 313 PHE A CA 1
ATOM 2492 C C . PHE A 1 313 ? 134.678 228.427 45.543 0.72 61.07 313 PHE A C 1
ATOM 2493 O O . PHE A 1 313 ? 135.824 228.191 45.920 0.72 64.09 313 PHE A O 1
ATOM 2501 N N . ARG A 1 314 ? 133.707 228.680 46.391 1.00 56.10 314 ARG A N 1
ATOM 2502 C CA . ARG A 1 314 ? 133.981 228.735 47.812 1.00 60.79 314 ARG A CA 1
ATOM 2503 C C . ARG A 1 314 ? 134.623 227.450 48.361 1.00 77.81 314 ARG A C 1
ATOM 2504 O O . ARG A 1 314 ? 135.568 227.507 49.162 1.00 80.19 314 ARG A O 1
ATOM 2512 N N . ASN A 1 315 ? 134.088 226.300 47.956 1.00 84.47 315 ASN A N 1
ATOM 2513 C CA . ASN A 1 315 ? 134.616 225.012 48.416 1.00 75.83 315 ASN A CA 1
ATOM 2514 C C . ASN A 1 315 ? 136.069 224.831 48.001 1.00 81.76 315 ASN A C 1
ATOM 2515 O O . ASN A 1 315 ? 136.933 224.559 48.844 1.00 85.77 315 ASN A O 1
ATOM 2520 N N . CYS A 1 316 ? 136.325 224.989 46.702 1.00 69.16 316 CYS A N 1
ATOM 2521 C CA . CYS A 1 316 ? 137.671 224.863 46.163 1.00 69.46 316 CYS A CA 1
ATOM 2522 C C . CYS A 1 316 ? 138.652 225.812 46.86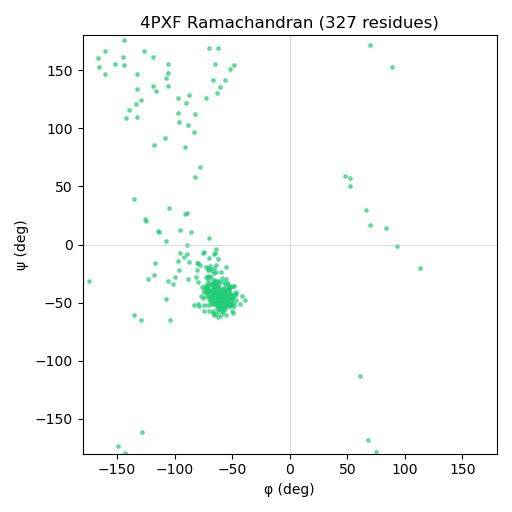5 1.00 80.87 316 CYS A C 1
ATOM 2523 O O . CYS A 1 316 ? 139.793 225.436 47.148 1.00 114.86 316 CYS A O 1
ATOM 2526 N N . MET A 1 317 ? 138.205 227.037 47.139 1.00 87.28 317 MET A N 1
ATOM 2527 C CA . MET A 1 317 ? 139.022 228.016 47.879 1.00 79.16 317 MET A CA 1
ATOM 2528 C C . MET A 1 317 ? 139.365 227.526 49.287 1.00 81.03 317 MET A C 1
ATOM 2529 O O . MET A 1 317 ? 140.501 227.662 49.748 1.00 97.98 317 MET A O 1
ATOM 2534 N N . VAL A 1 318 ? 138.382 226.960 49.967 1.00 78.22 318 VAL A N 1
ATOM 2535 C CA . VAL A 1 318 ? 138.592 226.508 51.327 1.00 74.60 318 VAL A CA 1
ATOM 2536 C C . VAL A 1 318 ? 139.582 225.350 51.401 1.00 101.39 318 VAL A C 1
ATOM 2537 O O . VAL A 1 318 ? 140.396 225.285 52.339 1.00 117.70 318 VAL A O 1
ATOM 2541 N N . THR A 1 319 ? 139.498 224.428 50.438 1.00 84.53 319 THR A N 1
ATOM 2542 C CA . THR A 1 319 ? 140.413 223.283 50.423 1.00 87.71 319 THR A CA 1
ATOM 2543 C C . THR A 1 319 ? 141.810 223.774 50.068 1.00 84.49 319 THR A C 1
ATOM 2544 O O . THR A 1 319 ? 142.788 223.429 50.738 1.00 112.87 319 THR A O 1
ATOM 2548 N N . THR A 1 320 ? 141.896 224.603 49.029 1.00 69.67 320 THR A N 1
ATOM 2549 C CA . THR A 1 320 ? 143.177 225.157 48.608 1.00 67.84 320 THR A CA 1
ATOM 2550 C C . THR A 1 320 ? 143.828 225.954 49.726 1.00 81.83 320 THR A C 1
ATOM 2551 O O . THR A 1 320 ? 145.041 225.878 49.928 1.00 90.66 320 THR A O 1
ATOM 2555 N N . LEU A 1 321 ? 143.020 226.725 50.446 1.00 84.08 321 LEU A N 1
ATOM 2556 C CA . LEU A 1 321 ? 143.524 227.539 51.548 1.00 79.31 321 LEU A CA 1
ATOM 2557 C C . LEU A 1 321 ? 143.927 226.720 52.754 1.00 89.19 321 LEU A C 1
ATOM 2558 O O . LEU A 1 321 ? 144.880 227.077 53.441 1.00 101.68 321 LEU A O 1
ATOM 2563 N N . CYS A 1 322 ? 143.206 225.636 53.019 1.00 91.09 322 CYS A N 1
ATOM 2564 C CA . CYS A 1 322 ? 143.518 224.788 54.179 1.00 95.08 322 CYS A CA 1
ATOM 2565 C C . CYS A 1 322 ? 144.498 223.634 53.863 1.00 121.33 322 CYS A C 1
ATOM 2566 O O . CYS A 1 322 ? 144.523 222.602 54.551 1.00 128.24 322 CYS A O 1
ATOM 2569 N N . CYS A 1 323 ? 145.322 223.860 52.830 1.00 122.07 323 CYS A N 1
ATOM 2570 C CA . CYS A 1 323 ? 146.402 222.939 52.431 1.00 109.78 323 CYS A CA 1
ATOM 2571 C C . CYS A 1 323 ? 145.891 221.602 51.898 1.00 114.49 323 CYS A C 1
ATOM 2572 O O . CYS A 1 323 ? 146.574 220.583 51.997 1.00 100.34 323 CYS A O 1
ATOM 2575 N N . GLY A 1 324 ? 144.707 221.613 51.301 1.00 114.87 324 GLY A N 1
ATOM 2576 C CA . GLY A 1 324 ? 144.025 220.370 50.934 1.00 124.23 324 GLY A CA 1
ATOM 2577 C C . GLY A 1 324 ? 143.135 219.844 52.054 1.00 124.51 324 GLY A C 1
ATOM 2578 O O . GLY A 1 324 ? 143.385 220.094 53.239 1.00 137.65 324 GLY A O 1
ATOM 2579 N N . LYS A 1 325 ? 142.096 219.105 51.671 1.00 132.33 325 LYS A N 1
ATOM 2580 C CA . LYS A 1 325 ? 141.092 218.576 52.614 1.00 157.32 325 LYS A CA 1
ATOM 2581 C C . LYS A 1 325 ? 140.216 219.702 53.192 1.00 174.55 325 LYS A C 1
ATOM 2582 O O . LYS A 1 325 ? 140.493 220.878 52.978 1.00 138.41 325 LYS A O 1
ATOM 2588 N N . ASN A 1 326 ? 139.164 219.328 53.921 1.00 164.89 326 ASN A N 1
ATOM 2589 C CA . ASN A 1 326 ? 138.118 220.272 54.359 1.00 136.69 326 ASN A CA 1
ATOM 2590 C C . ASN A 1 326 ? 137.388 220.911 53.175 1.00 146.40 326 ASN A C 1
ATOM 2591 O O . ASN A 1 326 ? 136.168 220.795 53.042 1.00 143.34 326 ASN A O 1
ATOM 2596 N N . ASP B 2 5 ? 122.440 222.003 32.989 1.00 170.32 71 ASP B N 1
ATOM 2597 C CA . ASP B 2 5 ? 122.309 222.026 34.476 1.00 162.05 71 ASP B CA 1
ATOM 2598 C C . ASP B 2 5 ? 122.080 223.459 34.933 1.00 152.17 71 ASP B C 1
ATOM 2599 O O . ASP B 2 5 ? 122.800 224.369 34.525 1.00 152.66 71 ASP B O 1
ATOM 2604 N N . ILE B 2 6 ? 121.076 223.641 35.789 1.00 172.33 72 ILE B N 1
ATOM 2605 C CA . ILE B 2 6 ? 120.496 224.968 36.071 1.00 151.10 72 ILE B CA 1
ATOM 2606 C C . ILE B 2 6 ? 120.887 225.552 37.442 1.00 168.59 72 ILE B C 1
ATOM 2607 O O . ILE B 2 6 ? 120.996 226.777 37.603 1.00 241.69 72 ILE B O 1
ATOM 2612 N N . ASP B 2 7 ? 121.106 224.683 38.424 1.00 148.96 73 ASP B N 1
ATOM 2613 C CA . ASP B 2 7 ? 121.382 225.148 39.781 1.00 127.47 73 ASP B CA 1
ATOM 2614 C C . ASP B 2 7 ? 122.835 225.585 39.967 1.00 132.64 73 ASP B C 1
ATOM 2615 O O . ASP B 2 7 ? 123.166 226.274 40.940 1.00 121.05 73 ASP B O 1
ATOM 2620 N N . VAL B 2 8 ? 123.688 225.192 39.024 1.00 125.86 74 VAL B N 1
ATOM 2621 C CA . VAL B 2 8 ? 125.113 225.534 39.061 1.00 128.79 74 VAL B CA 1
ATOM 2622 C C . VAL B 2 8 ? 125.366 227.024 38.796 1.00 127.34 74 VAL B C 1
ATOM 2623 O O . VAL B 2 8 ? 126.509 227.455 38.632 1.00 151.76 74 VAL B O 1
ATOM 2627 N N . MET B 2 9 ? 124.293 227.795 38.695 1.00 117.50 75 MET B N 1
ATOM 2628 C CA . MET B 2 9 ? 124.406 229.224 38.433 1.00 121.63 75 MET B CA 1
ATOM 2629 C C . MET B 2 9 ? 125.307 229.954 39.438 1.00 141.06 75 MET B C 1
ATOM 2630 O O . MET B 2 9 ? 125.976 230.918 39.076 1.00 181.35 75 MET B O 1
ATOM 2635 N N . GLY B 2 10 ? 125.321 229.490 40.686 1.00 122.83 76 GLY B N 1
ATOM 2636 C CA . GLY B 2 10 ? 126.174 230.032 41.729 1.00 112.62 76 GLY B CA 1
ATOM 2637 C C . GLY B 2 10 ? 126.039 229.199 42.977 1.00 116.00 76 GLY B C 1
ATOM 2638 O O . GLY B 2 10 ? 126.988 229.041 43.742 1.00 145.80 76 GLY B O 1
ATOM 2639 N N . LEU B 2 11 ? 124.854 228.638 43.166 1.00 113.90 77 LEU B N 1
ATOM 2640 C CA . LEU B 2 11 ? 124.505 227.951 44.399 1.00 107.67 77 LEU B CA 1
ATOM 2641 C C . LEU B 2 11 ? 124.870 226.472 44.313 1.00 102.60 77 LEU B C 1
ATOM 2642 O O . LEU B 2 11 ? 124.120 225.605 44.766 1.00 112.39 77 LEU B O 1
#

GO terms:
  GO:0005502 11-cis retinal binding (F, IDA)
  GO:0008020 G protein-coupled photoreceptor activity (F, IDA)
  GO:0016020 membrane (C, IDA)
  GO:0016038 absorption of visible light (P, IDA)
  GO:0016056 G protein-coupled opsin signaling pathway (P, IDA)
  GO:0141190 transducin-mediated opsin signaling pathway (P, IDA)
  GO:0007603 phototransduction, visible light (P, IDA)
  GO:0016020 membrane (C, EXP)
  GO:0005515 protein binding (F, IPI)
  GO:0005886 plasma membrane (C, IDA)
  GO:0097381 photoreceptor disc membrane (C, TAS)
  GO:0000139 Golgi membrane (C, TAS)
  GO:0042802 identical protein binding (F, IPI)
  GO:0042622 photoreceptor outer segment membrane (C, IDA)
  GO:0002046 opsin binding (F, IDA)
  GO:0008270 zinc ion binding (F, IDA)
  GO:0009416 response to light stimulus (P, IDA)
  GO:0097648 G protein-coupled receptor complex (C, IDA)
  GO:0001965 G-protein alpha-subunit binding (F, IPI)
  GO:1990763 arrestin family protein binding (F, IPI)

Nearest PDB structures (foldseek):
  4bez-assembly1_A-2  TM=1.001E+00  e=8.346E-43  Bos taurus
  3dqb-assembly1_A  TM=9.985E-01  e=1.498E-42  Bos taurus
  5en0-assembly1_A  TM=1.002E+00  e=5.285E-42  Bos taurus
  4a4m-assembly1_A-2  TM=1.001E+00  e=4.830E-42  Bos taurus
  2x72-assembly1_A-2  TM=1.001E+00  e=9.071E-42  Bos taurus

Secondary structure (DSSP, 8-state):
--EEETTEEESS-GGGS----TTTS--TTTS-HHHHHHHHHHHHHHHHHHHHHHHHHHHHHHH-GGG-SHHHHHHHHHHHHHHIIIIIIIHHHHHHHTTTS-TTHHHHHHHHHHHHHHHHHHHHHHHHHHHHHHHHHHH--SSS----HHHHHHHHHHHHHHHHHHHHHHHTTSS-EEEETTTTEEEE--SS--GGGTHHHHHHHHHIIIIIHHHHHHHHHHHHHHHHHHHHHHT-TT-HHHHHHHHHHHHHHHHHHHHHHHHHHHHHHHHHHHHH-TT----HHHHHHHHHHHHTHHHHHHIIIIITSHHHHHHHHHHHTTS--/--GGGT-

Organism: Bos taurus (NCBI:txid9913)